Protein AF-E1LLF3-F1 (afdb_monomer)

Secondary structure (DSSP, 8-state):
---PPPPP--EEETTEEE--HHHHHHHHHHHHT--GGGTTT-HHHHHHHHHHHHHTTTT--HHHHHHTTSTGGGTEEEEE---S---HHHHHHHHHHHHHHHH-TT--EEEEEETT--SHHHHHHHHHHHHHHSSEEEEEEEE-SSSEEEEEEEEESSSSS-EEEPEEEBS-TTS-GGGB-SSEEEEEE-S---TTTS-TT-S-SSSEETTSSSGGGS-HHHHHHHHHHHHHHHHHHHSS---TTTSTT--EEEEHHHHHHHH--

Organism: NCBI:txid585203

Radius of gyration: 17.94 Å; Cα contacts (8 Å, |Δi|>4): 475; chains: 1; bounding box: 43×48×44 Å

Nearest PDB structures (foldseek):
  6cwx-assembly1_B  TM=4.250E-01  e=1.751E+00  Homo sapiens
  6ahu-assembly1_F  TM=4.363E-01  e=2.460E+00  Homo sapiens
  1xt9-assembly1_A  TM=4.008E-01  e=3.265E+00  Homo sapiens

pLDDT: mean 87.67, std 12.07, range [39.12, 98.06]

Foldseek 3Di:
DDDQDPQDFPDDFQHDGHHALVSLLVSLCVVVVHDSVCCLVDPVSLLVSQLVCQLVCQLLQLVSNVCSVPVQLLQEEEAEDADPDLDLVSLVVVVVVVVVLLPDPRHFKYKYWHQPDADLLSVVNNLLSCCVNHQKHFPDWDDPDPWKIFTQIWHDSPVPPQTWRKAWAECDPLAQSSRHDSTTIIMTGSDQDPPVQFQPPPPDRRYRYPSRRVCSSPDNVVNVVSVVSSQVRNCRSRVHHDDPSNDSSGHDMHTPVSCCVRVVD

Sequence (265 aa):
MEKFKKLKRSNYISGKFYSDRDDYIEYISKKYNIPKNEVLENDELVIELTQNWFKQGQVGCGFAQYMAGDADKFGWRFIVEKESEYTKSSISKLYGRINEHLQASGDEVLSILFPNIDSDVRFAELIQSLVEYTPFFIENTQEYSEELILLSLRLDISGNKNNSWIMALGPFSNFPATRQCPITQIVIRLKVKDTGRMYHKAKNVSDAHNADMPVDMIEPRKQDALWELSFKNTERVLGHKPDNLSAAKYTCPIPKKIYKNLFKG

Structure (mmCIF, N/CA/C/O backbone):
data_AF-E1LLF3-F1
#
_entry.id   AF-E1LLF3-F1
#
loop_
_atom_site.group_PDB
_atom_site.id
_atom_site.type_symbol
_atom_site.label_atom_id
_atom_site.label_alt_id
_atom_site.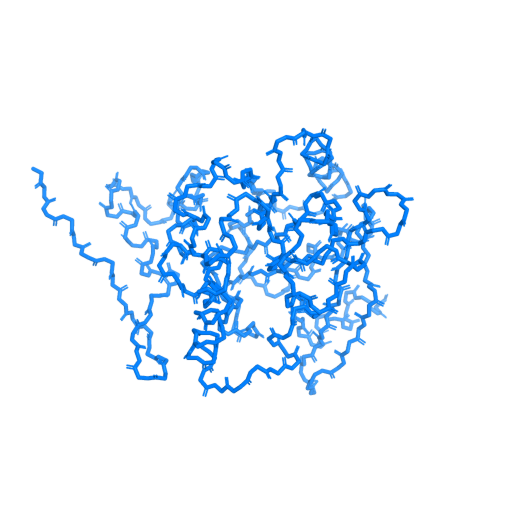label_comp_id
_atom_site.label_asym_id
_atom_site.label_entity_id
_atom_site.label_seq_id
_atom_site.pdbx_PDB_ins_code
_atom_site.Cartn_x
_atom_site.Cartn_y
_atom_site.Cartn_z
_atom_site.occupancy
_atom_site.B_iso_or_equiv
_atom_site.auth_seq_id
_atom_site.auth_comp_id
_atom_site.auth_asym_id
_atom_site.auth_atom_id
_atom_site.pdbx_PDB_model_num
ATOM 1 N N . MET A 1 1 ? -10.684 -28.426 -20.256 1.00 39.84 1 MET A N 1
ATOM 2 C CA . MET A 1 1 ? -10.123 -27.173 -19.706 1.00 39.84 1 MET A CA 1
ATOM 3 C C . MET A 1 1 ? -10.947 -26.021 -20.253 1.00 39.84 1 MET A C 1
ATOM 5 O O . MET A 1 1 ? -10.814 -25.693 -21.427 1.00 39.84 1 MET A O 1
ATOM 9 N N . GLU A 1 2 ? -11.883 -25.501 -19.461 1.00 39.12 2 GLU A N 1
ATOM 10 C CA . GLU A 1 2 ? -12.700 -24.350 -19.856 1.00 39.12 2 GLU A CA 1
ATOM 11 C C . GLU A 1 2 ? -11.804 -23.163 -20.228 1.00 39.12 2 GLU A C 1
ATOM 13 O O . GLU A 1 2 ? -10.834 -22.853 -19.533 1.00 39.12 2 GLU A O 1
ATOM 18 N N . LYS A 1 3 ? -12.117 -22.505 -21.349 1.00 43.75 3 LYS A N 1
ATOM 19 C CA . LYS A 1 3 ? -11.492 -21.237 -21.730 1.00 43.75 3 LYS A CA 1
ATOM 20 C C . LYS A 1 3 ? -11.816 -20.219 -20.642 1.00 43.75 3 LYS A C 1
ATOM 22 O O . LYS A 1 3 ? -12.936 -19.717 -20.581 1.00 43.75 3 LYS A O 1
ATOM 27 N N . PHE A 1 4 ? -10.836 -19.929 -19.797 1.00 52.12 4 PHE A N 1
ATOM 28 C CA . PHE A 1 4 ? -10.930 -18.907 -18.767 1.00 52.12 4 PHE A CA 1
ATOM 29 C C . PHE A 1 4 ? -11.521 -17.608 -19.323 1.00 52.12 4 PHE A C 1
ATOM 31 O O . PHE A 1 4 ? -10.964 -17.010 -20.249 1.00 52.12 4 PHE A O 1
ATOM 38 N N . LYS A 1 5 ? -12.665 -17.174 -18.776 1.00 60.88 5 LYS A N 1
ATOM 39 C CA . LYS A 1 5 ? -13.252 -15.873 -19.116 1.00 60.88 5 LYS A CA 1
ATOM 40 C C . LYS A 1 5 ? -12.250 -14.781 -18.738 1.00 60.88 5 LYS A C 1
ATOM 42 O O . LYS A 1 5 ? -11.734 -14.754 -17.624 1.00 60.88 5 LYS A O 1
ATOM 47 N N . LYS A 1 6 ? -11.970 -13.892 -19.693 1.00 80.06 6 LYS A N 1
ATOM 48 C CA . LYS A 1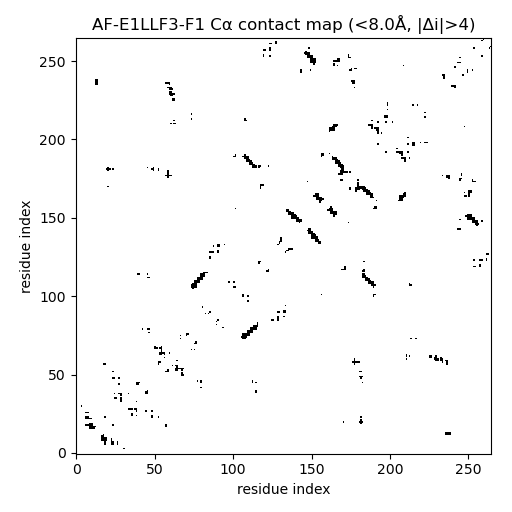 6 ? -11.100 -12.725 -19.512 1.00 80.06 6 LYS A CA 1
ATOM 49 C C . LYS A 1 6 ? -11.596 -11.894 -18.321 1.00 80.06 6 LYS A C 1
ATOM 51 O O . LYS A 1 6 ? -12.801 -11.681 -18.208 1.00 80.06 6 LYS A O 1
ATOM 56 N N . LEU A 1 7 ? -10.673 -11.422 -17.478 1.00 86.94 7 LEU A N 1
ATOM 57 C CA . LEU A 1 7 ? -10.954 -10.486 -16.384 1.00 86.94 7 LEU A CA 1
ATOM 58 C C . LEU A 1 7 ? -11.841 -9.334 -16.890 1.00 86.94 7 LEU A C 1
ATOM 60 O O . LEU A 1 7 ? -11.500 -8.673 -17.882 1.00 86.94 7 LEU A O 1
ATOM 64 N N . LYS A 1 8 ? -12.989 -9.137 -16.231 1.00 88.81 8 LYS A N 1
ATOM 65 C CA . LYS A 1 8 ? -13.948 -8.071 -16.544 1.00 88.81 8 LYS A CA 1
ATOM 66 C C . LYS A 1 8 ? -13.337 -6.708 -16.209 1.00 88.81 8 LYS A C 1
ATOM 68 O O . LYS A 1 8 ? -12.390 -6.628 -15.435 1.00 88.81 8 LYS A O 1
ATOM 73 N N . ARG A 1 9 ? -13.813 -5.657 -16.877 1.00 87.62 9 ARG A N 1
ATOM 74 C CA . ARG A 1 9 ? -13.374 -4.274 -16.666 1.00 87.62 9 ARG A CA 1
ATOM 75 C C . ARG A 1 9 ? -14.601 -3.373 -16.544 1.00 87.62 9 ARG A C 1
ATOM 77 O O . ARG A 1 9 ? -15.107 -2.896 -17.559 1.00 87.62 9 ARG A O 1
ATOM 84 N N . SER A 1 10 ? -15.130 -3.253 -15.333 1.00 86.81 10 SER A N 1
ATOM 85 C CA . SER A 1 10 ? -16.371 -2.545 -15.004 1.00 86.81 10 SER A CA 1
ATOM 86 C C . SER A 1 10 ? -16.231 -1.020 -14.943 1.00 86.81 10 SER A C 1
ATOM 88 O O . SER A 1 10 ? -17.219 -0.320 -15.151 1.00 86.81 10 SER A O 1
ATOM 90 N N . ASN A 1 11 ? -15.031 -0.498 -14.685 1.00 84.31 11 ASN A N 1
ATOM 91 C CA . ASN A 1 11 ? -14.816 0.908 -14.353 1.00 84.31 11 ASN A CA 1
ATOM 92 C C . ASN A 1 11 ? -14.246 1.689 -15.546 1.00 84.31 11 ASN A C 1
ATOM 94 O O . ASN A 1 11 ? -13.240 1.279 -16.118 1.00 84.31 11 ASN A O 1
ATOM 98 N N . TYR A 1 12 ? -14.846 2.817 -15.933 1.00 84.75 12 TYR A N 1
ATOM 99 C CA . TYR A 1 12 ? -14.393 3.620 -17.074 1.00 84.75 12 TYR A CA 1
ATOM 100 C C . TYR A 1 12 ? -13.704 4.904 -16.612 1.00 84.75 12 TYR A C 1
ATOM 102 O O . TYR A 1 12 ? -14.341 5.802 -16.071 1.00 84.75 12 TYR A O 1
ATOM 110 N N . ILE A 1 13 ? -12.403 5.008 -16.884 1.00 81.75 13 ILE A N 1
ATOM 111 C CA . ILE A 1 13 ? -11.583 6.165 -16.527 1.00 81.75 13 ILE A CA 1
ATOM 112 C C . ILE A 1 13 ? -10.847 6.650 -17.776 1.00 81.75 13 ILE A C 1
ATOM 114 O O . ILE A 1 13 ? -10.119 5.888 -18.421 1.00 81.75 13 ILE A O 1
ATOM 118 N N . SER A 1 14 ? -11.030 7.926 -18.120 1.00 79.38 14 SER A N 1
ATOM 119 C CA . SER A 1 14 ? -10.224 8.633 -19.131 1.00 79.38 14 SER A CA 1
ATOM 120 C C . SER A 1 14 ? -10.091 7.895 -20.466 1.00 79.38 14 SER A C 1
ATOM 122 O O . SER A 1 14 ? -8.996 7.753 -21.015 1.00 79.38 14 SER A O 1
ATOM 124 N N . GLY A 1 15 ? -11.201 7.364 -20.984 1.00 76.94 15 GLY A N 1
ATOM 125 C CA . GLY A 1 15 ? -11.198 6.669 -22.272 1.00 76.94 15 GLY A CA 1
ATOM 126 C C . GLY A 1 15 ? -10.897 5.172 -22.210 1.00 76.94 15 GLY A C 1
ATOM 127 O O . GLY A 1 15 ? -10.804 4.536 -23.260 1.00 76.94 15 GLY A O 1
ATOM 128 N N . LYS A 1 16 ? -10.696 4.583 -21.022 1.00 81.75 16 LYS A N 1
ATOM 129 C CA . LYS A 1 16 ? -10.361 3.159 -20.883 1.00 81.75 16 LYS A CA 1
ATOM 130 C C . LYS A 1 16 ? -11.096 2.480 -19.741 1.00 81.75 16 LYS A C 1
ATOM 132 O O . LYS A 1 16 ? -11.336 3.065 -18.695 1.00 81.75 16 LYS A O 1
ATOM 137 N N . PHE A 1 17 ? -11.375 1.198 -19.953 1.00 85.50 17 PHE A N 1
ATOM 138 C CA . PHE A 1 17 ? -11.936 0.331 -18.930 1.00 85.50 17 PHE A CA 1
ATOM 139 C C . PHE A 1 17 ? -10.836 -0.288 -18.058 1.00 85.50 17 PHE A C 1
ATOM 141 O O . PHE A 1 17 ? -9.857 -0.842 -18.577 1.00 85.50 17 PHE A O 1
ATOM 148 N N . TYR A 1 18 ? -11.051 -0.224 -16.752 1.00 86.56 18 TYR A N 1
ATOM 149 C CA . TYR A 1 18 ? -10.286 -0.808 -15.659 1.00 86.56 18 TYR A CA 1
ATOM 150 C C . TYR A 1 18 ? -11.181 -1.773 -14.884 1.00 86.56 18 TYR A C 1
ATOM 152 O O . TYR A 1 18 ? -12.405 -1.748 -15.013 1.00 86.56 18 TYR A O 1
ATOM 160 N N . SER A 1 19 ? -10.557 -2.661 -14.128 1.00 89.12 19 SER A N 1
ATOM 161 C CA . SER A 1 19 ? -11.261 -3.618 -13.277 1.00 89.12 19 SER A CA 1
ATOM 162 C C . SER A 1 19 ? -11.361 -3.032 -11.875 1.00 89.12 19 SER A C 1
ATOM 164 O O . SER A 1 19 ? -10.439 -2.343 -11.448 1.00 89.12 19 SER A O 1
ATOM 166 N N . ASP A 1 20 ? -12.445 -3.302 -11.162 1.00 90.00 20 ASP A N 1
ATOM 167 C CA . ASP A 1 20 ? -12.583 -2.955 -9.744 1.00 90.00 20 ASP A CA 1
ATOM 168 C C . ASP A 1 20 ? -12.271 -4.158 -8.833 1.00 90.00 20 ASP A C 1
ATOM 170 O O . ASP A 1 20 ? -11.823 -5.215 -9.287 1.00 90.00 20 ASP A O 1
ATOM 174 N N . ARG A 1 21 ? -12.481 -3.990 -7.524 1.00 89.31 21 ARG A N 1
ATOM 175 C CA . ARG A 1 21 ? -12.286 -5.057 -6.535 1.00 89.31 21 ARG A CA 1
ATOM 176 C C . ARG A 1 21 ? -13.145 -6.288 -6.833 1.00 89.31 21 ARG A C 1
ATOM 178 O O . ARG A 1 21 ? -12.633 -7.407 -6.783 1.00 89.31 21 ARG A O 1
ATOM 185 N N . ASP A 1 22 ? -14.413 -6.087 -7.168 1.00 90.88 22 ASP A N 1
ATOM 186 C CA . ASP A 1 22 ? -15.376 -7.168 -7.376 1.00 90.88 22 ASP A CA 1
ATOM 187 C C . ASP A 1 22 ? -15.075 -7.966 -8.646 1.00 90.88 22 ASP A C 1
ATOM 189 O O . ASP A 1 22 ? -15.187 -9.194 -8.639 1.00 90.88 22 ASP A O 1
ATOM 193 N N . ASP A 1 23 ? -14.617 -7.300 -9.710 1.00 92.31 23 ASP A N 1
ATOM 194 C CA . ASP A 1 23 ? -14.144 -7.938 -10.939 1.00 92.31 23 ASP A CA 1
ATOM 195 C C . ASP A 1 23 ? -12.987 -8.911 -10.649 1.00 92.31 23 ASP A C 1
ATOM 197 O O . ASP A 1 23 ? -12.954 -10.019 -11.196 1.00 92.31 23 ASP A O 1
ATOM 201 N N . TYR A 1 24 ? -12.047 -8.525 -9.776 1.00 92.38 24 TYR A N 1
ATOM 202 C CA . TYR A 1 24 ? -10.916 -9.374 -9.383 1.00 92.38 24 TYR A CA 1
ATOM 203 C C . TYR A 1 24 ? -11.325 -10.523 -8.465 1.00 92.38 24 TYR A C 1
ATOM 205 O O . TYR A 1 24 ? -10.916 -11.660 -8.709 1.00 92.38 24 TYR A O 1
ATOM 213 N N . ILE A 1 25 ? -12.144 -10.256 -7.445 1.00 92.81 25 ILE A N 1
ATOM 214 C CA . ILE A 1 25 ? -12.660 -11.303 -6.552 1.00 92.81 25 ILE A CA 1
ATOM 215 C C . ILE A 1 25 ? -13.452 -12.331 -7.362 1.00 92.81 25 ILE A C 1
ATOM 217 O O . ILE A 1 25 ? -13.255 -13.533 -7.203 1.00 92.81 25 ILE A O 1
ATOM 221 N N . GLU A 1 26 ? -14.305 -11.883 -8.285 1.00 93.94 26 GLU A N 1
ATOM 222 C CA . GLU A 1 26 ? -15.067 -12.771 -9.159 1.00 93.94 26 GLU A CA 1
ATOM 223 C C . GLU A 1 26 ? -14.172 -13.583 -10.094 1.00 93.94 26 GLU A C 1
ATOM 225 O O . GLU A 1 26 ? -14.426 -14.771 -10.307 1.00 93.94 26 GLU A O 1
ATOM 230 N N . TYR A 1 27 ? -13.127 -12.965 -10.644 1.00 92.94 27 TYR A N 1
ATOM 231 C CA . TYR A 1 27 ? -12.159 -13.659 -11.483 1.00 92.94 27 TYR A CA 1
ATOM 232 C C . TYR A 1 27 ? -11.436 -14.774 -10.716 1.00 92.94 27 TYR A C 1
ATOM 234 O O . TYR A 1 27 ? -11.391 -15.900 -11.209 1.00 92.94 27 TYR A O 1
ATOM 242 N N . ILE A 1 28 ? -10.928 -14.499 -9.510 1.00 94.00 28 ILE A N 1
ATOM 243 C CA . ILE A 1 28 ? -10.226 -15.489 -8.675 1.00 94.00 28 ILE A CA 1
ATOM 244 C C . ILE A 1 28 ? -11.186 -16.577 -8.171 1.00 94.00 28 ILE A C 1
ATOM 246 O O . ILE A 1 28 ? -10.874 -17.761 -8.277 1.00 94.00 28 ILE A O 1
ATOM 250 N N . SER A 1 29 ? -12.384 -16.197 -7.721 1.00 94.19 29 SER A N 1
ATOM 251 C CA . SER A 1 29 ? -13.443 -17.127 -7.300 1.00 94.19 29 SER A CA 1
ATOM 252 C C . SER A 1 29 ? -13.785 -18.131 -8.403 1.00 94.19 29 SER A C 1
ATOM 254 O O . SER A 1 29 ? -13.745 -19.341 -8.183 1.00 94.19 29 SER A O 1
ATOM 256 N N . LYS A 1 30 ? -14.025 -17.648 -9.630 1.00 93.62 30 LYS A N 1
ATOM 257 C CA . LYS A 1 30 ? -14.251 -18.514 -10.796 1.00 93.62 30 LYS A CA 1
ATOM 258 C C . LYS A 1 30 ? -13.012 -19.317 -11.165 1.00 93.62 30 LYS A C 1
ATOM 260 O O . LYS A 1 30 ? -13.152 -20.437 -11.643 1.00 93.62 30 LYS A O 1
ATOM 265 N N . LYS A 1 31 ? -11.815 -18.755 -10.961 1.00 93.31 31 LYS A N 1
ATOM 266 C CA . LYS A 1 31 ? -10.560 -19.419 -11.311 1.00 93.31 31 LYS A CA 1
ATOM 267 C C . LYS A 1 31 ? -10.312 -20.687 -10.527 1.00 93.31 31 LYS A C 1
ATOM 269 O O . LYS A 1 31 ? -9.915 -21.695 -11.104 1.00 93.31 31 LYS A O 1
ATOM 274 N N . TYR A 1 32 ? -10.566 -20.620 -9.234 1.00 94.56 32 TYR A N 1
ATOM 275 C CA . TYR A 1 32 ? -10.298 -21.721 -8.324 1.00 94.56 32 TYR A CA 1
ATOM 276 C C . TYR A 1 32 ? -11.560 -22.487 -7.927 1.00 94.56 32 TYR A C 1
ATOM 278 O O . TYR A 1 32 ? -11.471 -23.430 -7.152 1.00 94.56 32 TYR A O 1
ATOM 286 N N . ASN A 1 33 ? -12.716 -22.126 -8.498 1.00 94.88 33 ASN A N 1
ATOM 287 C CA . ASN A 1 33 ? -14.019 -22.699 -8.164 1.00 94.88 33 ASN A CA 1
ATOM 288 C C . ASN A 1 33 ? -14.312 -22.638 -6.653 1.00 94.88 33 ASN A C 1
ATOM 290 O O . ASN A 1 33 ? -14.724 -23.626 -6.048 1.00 94.88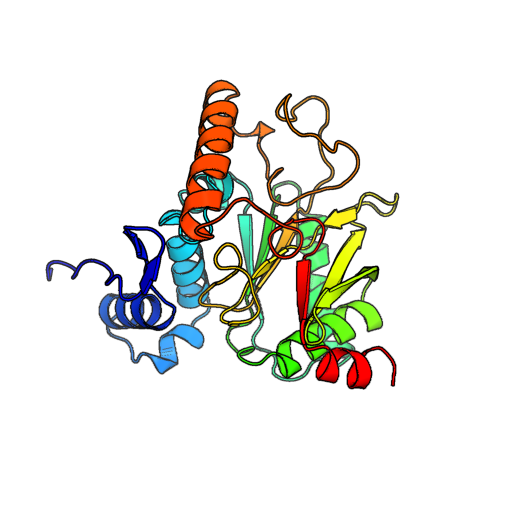 33 ASN A O 1
ATOM 294 N N . ILE A 1 34 ? -14.083 -21.466 -6.056 1.00 95.44 34 ILE A N 1
ATOM 295 C CA . ILE A 1 34 ? -14.340 -21.196 -4.637 1.00 95.44 34 ILE A CA 1
ATOM 296 C C . ILE A 1 34 ? -15.366 -20.068 -4.469 1.00 95.44 34 ILE A C 1
ATOM 298 O O . ILE A 1 34 ? -15.464 -19.196 -5.343 1.00 95.44 34 ILE A O 1
ATOM 302 N N . PRO A 1 35 ? -16.121 -20.023 -3.360 1.00 95.31 35 PRO A N 1
ATOM 303 C CA . PRO A 1 35 ? -16.992 -18.897 -3.035 1.00 95.31 35 PRO A CA 1
ATOM 304 C C . PRO A 1 35 ? -16.240 -17.558 -2.961 1.00 95.31 35 PRO A C 1
ATOM 306 O O . PRO A 1 35 ? -15.099 -17.486 -2.512 1.00 95.31 35 PRO A O 1
ATOM 309 N N . LYS A 1 36 ? -16.887 -16.461 -3.386 1.00 92.12 36 LYS A N 1
ATOM 310 C CA . LYS A 1 36 ? -16.273 -15.115 -3.400 1.00 92.12 36 LYS A CA 1
ATOM 311 C C . LYS A 1 36 ? -15.780 -14.669 -2.019 1.00 92.12 36 LYS A C 1
ATOM 313 O O . LYS A 1 36 ? -14.737 -14.032 -1.930 1.00 92.12 36 LYS A O 1
ATOM 318 N N . ASN A 1 37 ? -16.520 -15.004 -0.964 1.00 88.38 37 ASN A N 1
ATOM 319 C CA . ASN A 1 37 ? -16.162 -14.687 0.418 1.00 88.38 37 ASN A CA 1
ATOM 320 C C . ASN A 1 37 ? -14.901 -15.431 0.884 1.00 88.38 37 ASN A C 1
ATOM 322 O O . ASN A 1 37 ? -14.171 -14.899 1.704 1.00 88.38 37 ASN A O 1
ATOM 326 N N . GLU A 1 38 ? -14.597 -16.604 0.326 1.00 93.25 38 GLU A N 1
ATOM 327 C CA . GLU A 1 38 ? -13.401 -17.377 0.691 1.00 93.25 38 GLU A CA 1
ATOM 328 C C . GLU A 1 38 ? -12.123 -16.869 0.007 1.00 93.25 38 GLU A C 1
ATOM 330 O O . GLU A 1 38 ? -11.021 -17.181 0.452 1.00 93.25 38 GLU A O 1
ATOM 335 N N . VAL A 1 39 ? -12.239 -16.042 -1.041 1.00 93.38 39 VAL A N 1
ATOM 336 C CA . VAL A 1 39 ? -11.074 -15.462 -1.737 1.00 93.38 39 VAL A CA 1
ATOM 337 C C . VAL A 1 39 ? -10.210 -14.643 -0.777 1.00 93.38 39 VAL A C 1
ATOM 339 O O . VAL A 1 39 ? -8.988 -14.715 -0.845 1.00 93.38 39 VAL A O 1
ATOM 342 N N . LEU A 1 40 ? -10.840 -13.867 0.110 1.00 93.12 40 LEU A N 1
ATOM 343 C CA . LEU A 1 40 ? -10.142 -13.008 1.073 1.00 93.12 40 LEU A CA 1
ATOM 344 C C . LEU A 1 40 ? -9.660 -13.775 2.316 1.00 93.12 40 LEU A C 1
ATOM 346 O O . LEU A 1 40 ? -8.750 -13.321 3.009 1.00 93.12 40 LEU A O 1
ATOM 350 N N . GLU A 1 41 ? -10.214 -14.966 2.549 1.00 93.50 41 GLU A N 1
ATOM 351 C CA . GLU A 1 41 ? -9.833 -15.866 3.641 1.00 93.50 41 GLU A CA 1
ATOM 352 C C . GLU A 1 41 ? -8.624 -16.742 3.303 1.00 93.50 41 GLU A C 1
ATOM 354 O O . GLU A 1 41 ? -8.033 -17.347 4.197 1.00 93.50 41 GLU A O 1
ATOM 359 N N . ASN A 1 42 ? -8.179 -16.773 2.047 1.00 95.50 42 ASN A N 1
ATOM 360 C CA . ASN A 1 42 ? -7.000 -17.524 1.627 1.00 95.50 42 ASN A CA 1
ATOM 361 C C . ASN A 1 42 ? -5.820 -16.584 1.323 1.00 95.50 42 ASN A C 1
ATOM 363 O O . ASN A 1 42 ? -5.896 -15.749 0.423 1.00 95.50 42 ASN A O 1
ATOM 367 N N . ASP A 1 43 ? -4.717 -16.740 2.059 1.00 96.88 43 ASP A N 1
ATOM 368 C CA . ASP A 1 43 ? -3.541 -15.865 1.950 1.00 96.88 43 ASP A CA 1
ATOM 369 C C . ASP A 1 43 ? -2.918 -15.885 0.548 1.00 96.88 43 ASP A C 1
ATOM 371 O O . ASP A 1 43 ? -2.603 -14.831 -0.009 1.00 96.88 43 ASP A O 1
ATOM 375 N N . GLU A 1 44 ? -2.783 -17.067 -0.056 1.00 96.25 44 GLU A N 1
ATOM 376 C CA . GLU A 1 44 ? -2.196 -17.227 -1.391 1.00 96.25 44 GLU A CA 1
ATOM 377 C C . GLU A 1 44 ? -3.043 -16.519 -2.451 1.00 96.25 44 GLU A C 1
ATOM 379 O O . GLU A 1 44 ? -2.513 -15.854 -3.344 1.00 96.25 44 GLU A O 1
ATOM 384 N N . LEU A 1 45 ? -4.369 -16.594 -2.320 1.00 96.56 45 LEU A N 1
ATOM 385 C CA . LEU A 1 45 ? -5.290 -15.940 -3.244 1.00 96.56 45 LEU A CA 1
ATOM 386 C C . LEU A 1 45 ? -5.321 -14.424 -3.059 1.00 96.56 45 LEU A C 1
ATOM 388 O O . LEU A 1 45 ? -5.406 -13.701 -4.051 1.00 96.56 45 LEU A O 1
ATOM 392 N N . VAL A 1 46 ? -5.196 -13.926 -1.826 1.00 96.69 46 VAL A N 1
ATOM 393 C CA . VAL A 1 46 ? -5.043 -12.490 -1.536 1.00 96.69 46 VAL A CA 1
ATOM 394 C C . VAL A 1 46 ? -3.760 -11.938 -2.170 1.00 96.69 46 VAL A C 1
ATOM 396 O O . VAL A 1 46 ? -3.781 -10.864 -2.789 1.00 96.69 46 VAL A O 1
ATOM 399 N N . ILE A 1 47 ? -2.657 -12.687 -2.077 1.00 96.81 47 ILE A N 1
ATOM 400 C CA . ILE A 1 47 ? -1.379 -12.337 -2.709 1.00 96.81 47 ILE A CA 1
ATOM 401 C C . ILE A 1 47 ? -1.513 -12.361 -4.233 1.00 96.81 47 ILE A C 1
ATOM 403 O O . ILE A 1 47 ? -1.181 -11.370 -4.887 1.00 96.81 47 ILE A O 1
ATOM 407 N N . GLU A 1 48 ? -2.054 -13.437 -4.810 1.00 95.12 48 GLU A N 1
ATOM 408 C CA . GLU A 1 48 ? -2.231 -13.556 -6.260 1.00 95.12 48 GLU A CA 1
ATOM 409 C C . GLU A 1 48 ? -3.123 -12.438 -6.812 1.00 95.12 48 GLU A C 1
ATOM 411 O O . GLU A 1 48 ? -2.831 -11.849 -7.859 1.00 95.12 48 GLU A O 1
ATOM 416 N N . LEU A 1 49 ? -4.226 -12.141 -6.126 1.00 95.19 49 LEU A N 1
ATOM 417 C CA . LEU A 1 49 ? -5.143 -11.075 -6.500 1.00 95.19 49 LEU A CA 1
ATOM 418 C C . LEU A 1 49 ? -4.399 -9.735 -6.548 1.00 95.19 49 LEU A C 1
ATOM 420 O O . LEU A 1 49 ? -4.492 -9.007 -7.541 1.00 95.19 49 LEU A O 1
ATOM 424 N N . THR A 1 50 ? -3.603 -9.446 -5.517 1.00 95.00 50 THR A N 1
ATOM 425 C CA . THR A 1 50 ? -2.794 -8.226 -5.422 1.00 95.00 50 THR A CA 1
ATOM 426 C C . THR A 1 50 ? -1.728 -8.153 -6.517 1.00 95.00 50 THR A C 1
ATOM 428 O O . THR A 1 50 ? -1.596 -7.133 -7.195 1.00 95.00 50 THR A O 1
ATOM 431 N N . GLN A 1 51 ? -0.990 -9.235 -6.759 1.00 94.44 51 GLN A N 1
ATOM 432 C CA . GLN A 1 51 ? 0.018 -9.287 -7.820 1.00 94.44 51 GLN A CA 1
ATOM 433 C C . GLN A 1 51 ? -0.612 -9.097 -9.203 1.00 94.44 51 GLN A C 1
ATOM 435 O O . GLN A 1 51 ? -0.103 -8.322 -10.017 1.00 94.44 51 GLN A O 1
ATOM 440 N N . ASN A 1 52 ? -1.754 -9.739 -9.468 1.00 93.56 52 ASN A N 1
ATOM 441 C CA . ASN A 1 52 ? -2.477 -9.549 -10.721 1.00 93.56 52 ASN A CA 1
ATOM 442 C C . ASN A 1 52 ? -2.950 -8.095 -10.883 1.00 93.56 52 ASN A C 1
ATOM 444 O O . ASN A 1 52 ? -2.814 -7.553 -11.981 1.00 93.56 52 ASN A O 1
ATOM 448 N N . TRP A 1 53 ? -3.419 -7.436 -9.815 1.00 94.06 53 TRP A N 1
ATOM 449 C CA . TRP A 1 53 ? -3.777 -6.010 -9.834 1.00 94.06 53 TRP A CA 1
ATOM 450 C C . TRP A 1 53 ? -2.629 -5.135 -10.351 1.00 94.06 53 TRP A C 1
ATOM 452 O O . TRP A 1 53 ? -2.790 -4.375 -11.313 1.00 94.06 53 TRP A O 1
ATOM 462 N N . PHE A 1 54 ? -1.435 -5.295 -9.774 1.00 93.38 54 PHE A N 1
ATOM 463 C CA . PHE A 1 54 ? -0.246 -4.565 -10.213 1.00 93.38 54 PHE A CA 1
ATOM 464 C C . PHE A 1 54 ? 0.175 -4.944 -11.636 1.00 93.38 54 PHE A C 1
ATOM 466 O O . PHE A 1 54 ? 0.387 -4.057 -12.465 1.00 93.38 54 PHE A O 1
ATOM 473 N N . LYS A 1 55 ? 0.215 -6.240 -11.968 1.00 91.94 55 LYS A N 1
ATOM 474 C CA . LYS A 1 55 ? 0.613 -6.762 -13.289 1.00 91.94 55 LYS A CA 1
ATOM 475 C C . LYS A 1 55 ? -0.270 -6.255 -14.434 1.00 91.94 55 LYS A C 1
ATOM 477 O O . LYS A 1 55 ? 0.207 -6.067 -15.556 1.00 91.94 55 LYS A O 1
ATOM 482 N N . GLN A 1 56 ? -1.549 -5.988 -14.167 1.00 90.50 56 GLN A N 1
ATOM 483 C CA . GLN A 1 56 ? -2.468 -5.387 -15.141 1.00 90.50 56 GLN A CA 1
ATOM 484 C C . GLN A 1 56 ? -2.330 -3.856 -15.255 1.00 90.50 56 GLN A C 1
ATOM 486 O O . GLN A 1 56 ? -3.033 -3.243 -16.060 1.00 90.50 56 GLN A O 1
ATOM 491 N N . GLY A 1 57 ? -1.433 -3.230 -14.485 1.00 89.56 57 GLY A N 1
ATOM 492 C CA . GLY A 1 57 ? -1.144 -1.797 -14.545 1.00 89.56 57 GLY A CA 1
ATOM 493 C C . GLY A 1 57 ? -2.235 -0.914 -13.938 1.00 89.56 57 GLY A C 1
ATOM 494 O O . GLY A 1 57 ? -2.362 0.242 -14.342 1.00 89.56 57 GLY A O 1
ATOM 495 N N . GLN A 1 58 ? -3.027 -1.440 -12.995 1.00 91.19 58 GLN A N 1
ATOM 496 C CA . GLN A 1 58 ? -4.176 -0.727 -12.415 1.00 91.19 58 GLN A CA 1
ATOM 497 C C . GLN A 1 58 ? -3.765 0.532 -11.632 1.00 91.19 58 GLN A C 1
ATOM 499 O O . GLN A 1 58 ? -4.478 1.524 -11.645 1.00 91.19 58 GLN A O 1
ATOM 504 N N . VAL A 1 59 ? -2.573 0.532 -11.028 1.00 89.50 59 VAL A N 1
ATOM 505 C CA . VAL A 1 59 ? -2.034 1.668 -10.248 1.00 89.50 59 VAL A CA 1
ATOM 506 C C . VAL A 1 59 ? -1.239 2.678 -11.088 1.00 89.50 59 VAL A C 1
ATOM 508 O O . VAL A 1 59 ? -0.685 3.640 -10.567 1.00 89.50 59 VAL A O 1
ATOM 511 N N . GLY A 1 60 ? -1.096 2.432 -12.392 1.00 88.44 60 GLY A N 1
ATOM 512 C CA . GLY A 1 60 ? -0.349 3.286 -13.317 1.00 88.44 60 GLY A CA 1
ATOM 513 C C . GLY A 1 60 ? 1.186 3.226 -13.219 1.00 88.44 60 GLY A C 1
ATOM 514 O O . GLY A 1 60 ? 1.862 3.611 -14.168 1.00 88.44 60 GLY A O 1
ATOM 515 N N . CYS A 1 61 ? 1.766 2.691 -12.144 1.00 89.19 61 CYS A N 1
ATOM 516 C CA . CYS A 1 61 ? 3.219 2.546 -12.007 1.00 89.19 61 CYS A CA 1
ATOM 517 C C . CYS A 1 61 ? 3.776 1.415 -12.894 1.00 89.19 61 CYS A C 1
ATOM 519 O O . CYS A 1 61 ? 3.484 0.237 -12.678 1.00 89.19 61 CYS A O 1
ATOM 521 N N . GLY A 1 62 ? 4.622 1.765 -13.868 1.00 88.19 62 GLY A N 1
ATOM 522 C CA . GLY A 1 62 ? 5.279 0.812 -14.764 1.00 88.19 62 GLY A CA 1
ATOM 523 C C . GLY A 1 62 ? 6.258 -0.116 -14.041 1.00 88.19 62 GLY A C 1
ATOM 524 O O . GLY A 1 62 ? 6.327 -1.296 -14.373 1.00 88.19 62 GLY A O 1
ATOM 525 N N . PHE A 1 63 ? 6.967 0.377 -13.018 1.00 88.00 63 PHE A N 1
ATOM 526 C CA . PHE A 1 63 ? 7.878 -0.446 -12.209 1.00 88.00 63 PHE A CA 1
ATOM 527 C C . PHE A 1 63 ? 7.124 -1.518 -11.428 1.00 88.00 63 PHE A C 1
ATOM 529 O O . PHE A 1 63 ? 7.447 -2.695 -11.558 1.00 88.00 63 PHE A O 1
ATOM 536 N N . ALA A 1 64 ? 6.065 -1.131 -10.710 1.00 90.00 64 ALA A N 1
ATOM 537 C CA . ALA A 1 64 ? 5.218 -2.080 -9.993 1.00 90.00 64 ALA A CA 1
ATOM 538 C C . ALA A 1 64 ? 4.589 -3.098 -10.956 1.00 90.00 64 ALA A C 1
ATOM 540 O O . ALA A 1 64 ? 4.587 -4.293 -10.677 1.00 90.00 64 ALA A O 1
ATOM 541 N N . GLN A 1 65 ? 4.123 -2.644 -12.126 1.00 91.50 65 GLN A N 1
ATOM 542 C CA . GLN A 1 65 ? 3.593 -3.532 -13.159 1.00 91.50 65 GLN A CA 1
ATOM 543 C C . GLN A 1 65 ? 4.625 -4.564 -13.626 1.00 91.50 65 GLN A C 1
ATOM 545 O O . GLN A 1 65 ? 4.303 -5.741 -13.782 1.00 91.50 65 GLN A O 1
ATOM 550 N N . TYR A 1 66 ? 5.856 -4.119 -13.871 1.00 90.19 66 TYR A N 1
ATOM 551 C CA . TYR A 1 66 ? 6.933 -4.975 -14.341 1.00 90.19 66 TYR A CA 1
ATOM 552 C C . TYR A 1 66 ? 7.381 -5.977 -13.271 1.00 90.19 66 TYR A C 1
ATOM 554 O O . TYR A 1 66 ? 7.477 -7.169 -13.559 1.00 90.19 66 TYR A O 1
ATOM 562 N N . MET A 1 67 ? 7.599 -5.513 -12.039 1.00 90.25 67 MET A N 1
ATOM 563 C CA . MET A 1 67 ? 8.077 -6.351 -10.938 1.00 90.25 67 MET A CA 1
ATOM 564 C C . MET A 1 67 ? 7.020 -7.340 -10.450 1.00 90.25 67 MET A C 1
ATOM 566 O O . MET A 1 67 ? 7.361 -8.472 -10.136 1.00 90.25 67 MET A O 1
ATOM 570 N N . ALA A 1 68 ? 5.732 -6.988 -10.492 1.00 91.62 68 ALA A N 1
ATOM 571 C CA . ALA A 1 68 ? 4.650 -7.935 -10.210 1.00 91.62 68 ALA A CA 1
ATOM 572 C C . ALA A 1 68 ? 4.580 -9.097 -11.221 1.00 91.62 68 ALA A C 1
ATOM 574 O O . ALA A 1 68 ? 3.903 -10.094 -10.980 1.00 91.62 68 ALA A O 1
ATOM 575 N N . GLY A 1 69 ? 5.258 -8.984 -12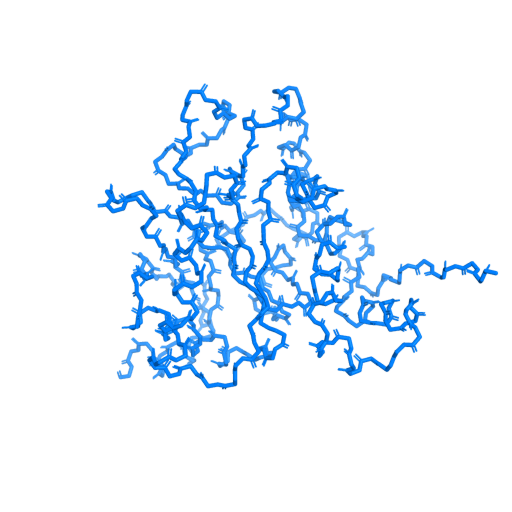.370 1.00 88.94 69 GLY A N 1
ATOM 576 C CA . GLY A 1 69 ? 5.411 -10.084 -13.318 1.00 88.94 69 GLY A CA 1
ATOM 577 C C . GLY A 1 69 ? 6.322 -11.211 -12.822 1.00 88.94 69 GLY A C 1
ATOM 578 O O . GLY A 1 69 ? 6.163 -12.330 -13.304 1.00 88.94 69 GLY A O 1
ATOM 579 N N . ASP A 1 70 ? 7.237 -10.913 -11.895 1.00 90.88 70 ASP A N 1
ATOM 580 C CA . ASP A 1 70 ? 8.229 -11.835 -11.328 1.00 90.88 70 ASP A CA 1
ATOM 581 C C . ASP A 1 70 ? 8.685 -11.314 -9.949 1.00 90.88 70 ASP A C 1
ATOM 583 O O . ASP A 1 70 ? 9.802 -10.827 -9.775 1.00 90.88 70 ASP A O 1
ATOM 587 N N . ALA A 1 71 ? 7.762 -11.312 -8.983 1.00 92.81 71 ALA A N 1
ATOM 588 C CA . ALA A 1 71 ? 7.957 -10.662 -7.685 1.00 92.81 71 ALA A CA 1
ATOM 589 C C . ALA A 1 71 ? 9.171 -11.218 -6.923 1.00 92.81 71 ALA A C 1
ATOM 591 O O . ALA A 1 71 ? 9.943 -10.450 -6.345 1.00 92.81 71 ALA A O 1
ATOM 592 N N . ASP A 1 72 ? 9.378 -12.536 -6.987 1.00 92.31 72 ASP A N 1
ATOM 593 C CA . ASP A 1 72 ? 10.472 -13.215 -6.296 1.00 92.31 72 ASP A CA 1
ATOM 594 C C . ASP A 1 72 ? 11.842 -12.773 -6.798 1.00 92.31 72 ASP A C 1
ATOM 596 O O . ASP A 1 72 ? 12.735 -12.513 -5.987 1.00 92.31 72 ASP A O 1
ATOM 600 N N . LYS A 1 73 ? 11.999 -12.629 -8.120 1.00 91.06 73 LYS A N 1
ATOM 601 C CA . LYS A 1 73 ? 13.237 -12.141 -8.730 1.00 91.06 73 LYS A CA 1
ATOM 602 C C . LYS A 1 73 ? 13.629 -10.757 -8.225 1.00 91.06 73 LYS A C 1
ATOM 604 O O . LYS A 1 73 ? 14.818 -10.477 -8.146 1.00 91.06 73 LYS A O 1
ATOM 609 N N . PHE A 1 74 ? 12.658 -9.898 -7.925 1.00 89.81 74 PHE A N 1
ATOM 610 C CA . PHE A 1 74 ? 12.895 -8.527 -7.464 1.00 89.81 74 PHE A CA 1
ATOM 611 C C . PHE A 1 74 ? 12.801 -8.379 -5.942 1.00 89.81 74 PHE A C 1
ATOM 613 O O . PHE A 1 74 ? 12.681 -7.257 -5.455 1.00 89.81 74 PHE A O 1
ATOM 620 N N . GLY A 1 75 ? 12.806 -9.484 -5.186 1.00 92.44 75 GLY A N 1
ATOM 621 C CA . GLY A 1 75 ? 12.752 -9.433 -3.725 1.00 92.44 75 GLY A CA 1
ATOM 622 C C . GLY A 1 75 ? 11.472 -8.790 -3.184 1.00 92.44 75 GLY A C 1
ATOM 623 O O . GLY A 1 75 ? 11.504 -8.163 -2.125 1.00 92.44 75 GLY A O 1
ATOM 624 N N . TRP A 1 76 ? 10.356 -8.879 -3.917 1.00 94.50 76 TRP A N 1
ATOM 625 C CA . TRP A 1 76 ? 9.068 -8.355 -3.470 1.00 94.50 76 TRP A CA 1
ATOM 626 C C . TRP A 1 76 ? 8.313 -9.430 -2.684 1.00 94.50 76 TRP A C 1
ATOM 628 O O . TRP A 1 76 ? 7.815 -10.407 -3.245 1.00 94.50 76 TRP A O 1
ATOM 638 N N . ARG A 1 77 ? 8.245 -9.243 -1.366 1.00 96.56 77 ARG A N 1
ATOM 639 C CA . ARG A 1 77 ? 7.602 -10.143 -0.406 1.00 96.56 77 ARG A CA 1
ATOM 640 C C . ARG A 1 77 ? 6.238 -9.637 0.028 1.00 96.56 77 ARG A C 1
ATOM 642 O O . ARG A 1 77 ? 5.939 -8.443 -0.050 1.00 96.56 77 ARG A O 1
ATOM 649 N N . PHE A 1 78 ? 5.425 -10.570 0.507 1.00 97.62 78 PHE A N 1
ATOM 650 C CA . PHE A 1 78 ? 4.061 -10.311 0.934 1.00 97.62 78 PHE A CA 1
ATOM 651 C C . PHE A 1 78 ? 3.817 -10.915 2.313 1.00 97.62 78 PHE A C 1
ATOM 653 O O . PHE A 1 78 ? 4.147 -12.072 2.561 1.00 97.62 78 PHE A O 1
ATOM 660 N N . ILE A 1 79 ? 3.200 -10.131 3.189 1.00 97.94 79 ILE A N 1
ATOM 661 C CA . ILE A 1 79 ? 2.605 -10.591 4.440 1.00 97.94 79 ILE A CA 1
ATOM 662 C C . ILE A 1 79 ? 1.100 -10.405 4.309 1.00 97.94 79 ILE A C 1
ATOM 664 O O . ILE A 1 79 ? 0.657 -9.318 3.956 1.00 97.94 79 ILE A O 1
ATOM 668 N N . VAL A 1 80 ? 0.318 -11.429 4.631 1.00 98.06 80 VAL A N 1
ATOM 669 C CA . VAL A 1 80 ? -1.119 -11.269 4.871 1.00 98.06 80 VAL A CA 1
ATOM 670 C C . VAL A 1 80 ? -1.332 -11.131 6.378 1.00 98.06 80 VAL A C 1
ATOM 672 O O . VAL A 1 80 ? -0.788 -11.910 7.166 1.00 98.06 80 VAL A O 1
ATOM 675 N N . GLU A 1 81 ? -2.055 -10.086 6.770 1.00 97.12 81 GLU A N 1
ATOM 676 C CA . GLU A 1 81 ? -2.359 -9.740 8.154 1.00 97.12 81 GLU A CA 1
ATOM 677 C C . GLU A 1 81 ? -3.875 -9.615 8.332 1.00 97.12 81 GLU A C 1
ATOM 679 O O . GLU A 1 81 ? -4.518 -8.722 7.777 1.00 97.12 81 GLU A O 1
ATOM 684 N N . LYS A 1 82 ? -4.449 -10.558 9.079 1.00 93.56 82 LYS A N 1
ATOM 685 C CA . LYS A 1 82 ? -5.898 -10.735 9.245 1.00 93.56 82 LYS A CA 1
ATOM 686 C C . LYS A 1 82 ? -6.396 -10.364 10.633 1.00 93.56 82 LYS A C 1
ATOM 688 O O . LYS A 1 82 ? -7.609 -10.396 10.843 1.00 93.56 82 LYS A O 1
ATOM 693 N N . GLU A 1 83 ? -5.496 -10.018 11.554 1.00 86.06 83 GLU A N 1
ATOM 694 C CA . GLU A 1 83 ? -5.862 -9.648 12.919 1.00 86.06 83 GLU A CA 1
ATOM 695 C C . GLU A 1 83 ? -6.908 -8.520 12.919 1.00 86.06 83 GLU A C 1
ATOM 697 O O . GLU A 1 83 ? -6.786 -7.501 12.227 1.00 86.06 83 GLU A O 1
ATOM 702 N N . SER A 1 84 ? -7.971 -8.726 13.695 1.00 76.75 84 SER A N 1
ATOM 703 C CA . SER A 1 84 ? -9.108 -7.809 13.794 1.00 76.75 84 SER A CA 1
ATOM 704 C C . SER A 1 84 ? -8.910 -6.723 14.849 1.00 76.75 84 SER A C 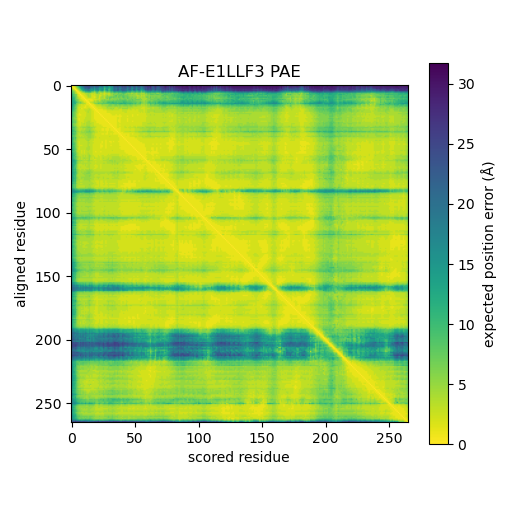1
ATOM 706 O O . SER A 1 84 ? -9.668 -5.759 14.881 1.00 76.75 84 SER A O 1
ATOM 708 N N . GLU A 1 85 ? -7.902 -6.827 15.707 1.00 87.69 85 GLU A N 1
ATOM 709 C CA . GLU A 1 85 ? -7.640 -5.850 16.764 1.00 87.69 85 GLU A CA 1
ATOM 710 C C . GLU A 1 85 ? -6.200 -5.352 16.689 1.00 87.69 85 GLU A C 1
ATOM 712 O O . GLU A 1 85 ? -5.270 -6.152 16.659 1.00 87.69 85 GLU A O 1
ATOM 717 N N . TYR A 1 86 ? -6.004 -4.031 16.713 1.00 92.38 86 TYR A N 1
ATOM 718 C CA . TYR A 1 86 ? -4.683 -3.394 16.641 1.00 92.38 86 TYR A CA 1
ATOM 719 C C . TYR A 1 86 ? -4.130 -3.072 18.032 1.00 92.38 86 TYR A C 1
ATOM 721 O O . TYR A 1 86 ? -3.751 -1.947 18.350 1.00 92.38 86 TYR A O 1
ATOM 729 N N . THR A 1 87 ? -4.092 -4.088 18.895 1.00 95.38 87 THR A N 1
ATOM 730 C CA . THR A 1 87 ? -3.484 -3.974 20.228 1.00 95.38 87 THR A CA 1
ATOM 731 C C . THR A 1 87 ? -1.965 -3.843 20.131 1.00 95.38 87 THR A C 1
ATOM 733 O O . THR A 1 87 ? -1.348 -4.334 19.181 1.00 95.38 87 THR A O 1
ATOM 736 N N . LYS A 1 88 ? -1.323 -3.303 21.175 1.00 96.44 88 LYS A N 1
ATOM 737 C CA . LYS A 1 88 ? 0.146 -3.255 21.272 1.00 96.44 88 LYS A CA 1
ATOM 738 C C . LYS A 1 88 ? 0.814 -4.601 20.974 1.00 96.44 88 LYS A C 1
ATOM 740 O O . LYS A 1 88 ? 1.817 -4.632 20.268 1.00 96.44 88 LYS A O 1
ATOM 745 N N . SER A 1 89 ? 0.264 -5.707 21.484 1.00 96.19 89 SER A N 1
ATOM 746 C CA . SER A 1 89 ? 0.819 -7.052 21.269 1.00 96.19 89 SER A CA 1
ATOM 747 C C . SER A 1 89 ? 0.756 -7.470 19.795 1.00 96.19 89 SER A C 1
ATOM 749 O O . SER A 1 89 ? 1.777 -7.842 19.215 1.00 96.19 89 SER A O 1
ATOM 751 N N . SER A 1 90 ? -0.417 -7.333 19.166 1.00 96.00 90 SER A N 1
ATOM 752 C CA . SER A 1 90 ? -0.625 -7.685 17.752 1.00 96.00 90 SER A CA 1
ATOM 753 C C . SER A 1 90 ? 0.270 -6.869 16.810 1.00 96.00 90 SER A C 1
ATOM 755 O O . SER A 1 90 ? 0.967 -7.429 15.965 1.00 96.00 90 SER A O 1
ATOM 757 N N . ILE A 1 91 ? 0.349 -5.554 17.025 1.00 97.50 91 ILE A N 1
ATOM 758 C CA . ILE A 1 91 ? 1.165 -4.648 16.217 1.00 97.50 91 ILE A CA 1
ATOM 759 C C . ILE A 1 91 ? 2.660 -4.893 16.447 1.00 97.50 91 ILE A C 1
ATOM 761 O O . ILE A 1 91 ? 3.432 -4.885 15.489 1.00 97.50 91 ILE A O 1
ATOM 765 N N . SER A 1 92 ? 3.079 -5.198 17.680 1.00 96.00 92 SER A N 1
ATOM 766 C CA . SER A 1 92 ? 4.471 -5.587 17.958 1.00 96.00 92 SER A CA 1
ATOM 767 C C . SER A 1 92 ? 4.850 -6.884 17.235 1.00 96.00 92 SER A C 1
ATOM 769 O O . SER A 1 92 ? 5.952 -6.988 16.698 1.00 96.00 92 SER A O 1
ATOM 771 N N . LYS A 1 93 ? 3.937 -7.864 17.173 1.00 96.75 93 LYS A N 1
ATOM 772 C CA . LYS A 1 93 ? 4.140 -9.121 16.436 1.00 96.75 93 LYS A CA 1
ATOM 773 C C . LYS A 1 93 ? 4.247 -8.877 14.928 1.00 96.75 93 LYS A C 1
ATOM 775 O O . LYS A 1 93 ? 5.159 -9.412 14.298 1.00 96.75 93 LYS A O 1
ATOM 780 N N . LEU A 1 94 ? 3.371 -8.042 14.362 1.00 97.44 94 LEU A N 1
ATOM 781 C CA . LEU A 1 94 ? 3.468 -7.620 12.962 1.00 97.44 94 LEU A CA 1
ATOM 782 C C . LEU A 1 94 ? 4.815 -6.941 12.690 1.00 97.44 94 LEU A C 1
ATOM 784 O O . LEU A 1 94 ? 5.507 -7.307 11.743 1.00 97.44 94 LEU A O 1
ATOM 788 N N . TYR A 1 95 ? 5.229 -6.008 13.549 1.00 96.94 95 TYR A N 1
ATOM 789 C CA . TYR A 1 95 ? 6.513 -5.329 13.405 1.00 96.94 95 TYR A CA 1
ATOM 790 C C . TYR A 1 95 ? 7.710 -6.281 13.518 1.00 96.94 95 TYR A C 1
ATOM 792 O O . TYR A 1 95 ? 8.680 -6.122 12.783 1.00 96.94 95 TYR A O 1
ATOM 800 N N . GLY A 1 96 ? 7.634 -7.314 14.364 1.00 97.00 96 GLY A N 1
ATOM 801 C CA . GLY A 1 96 ? 8.637 -8.383 14.414 1.00 97.00 96 GLY A CA 1
ATOM 802 C C . GLY A 1 96 ? 8.859 -9.039 13.047 1.00 97.00 96 GLY A C 1
ATOM 803 O O . GLY A 1 96 ? 9.998 -9.130 12.594 1.00 97.00 96 GLY A O 1
ATOM 804 N N . ARG A 1 97 ? 7.773 -9.373 12.336 1.00 97.56 97 ARG A N 1
ATOM 805 C CA . ARG A 1 97 ? 7.825 -9.920 10.965 1.00 97.56 97 ARG A CA 1
ATOM 806 C C . ARG A 1 97 ? 8.384 -8.909 9.958 1.00 97.56 97 ARG A C 1
ATOM 808 O O . ARG A 1 97 ? 9.151 -9.274 9.075 1.00 97.56 97 ARG A O 1
ATOM 815 N N . ILE A 1 98 ? 8.043 -7.623 10.092 1.00 96.81 98 ILE A N 1
ATOM 816 C CA . ILE A 1 98 ? 8.643 -6.553 9.269 1.00 96.81 98 ILE A CA 1
ATOM 817 C C . ILE A 1 98 ? 10.159 -6.504 9.491 1.00 96.81 98 ILE A C 1
ATOM 819 O O . ILE A 1 98 ? 10.923 -6.396 8.533 1.00 96.81 98 ILE A O 1
ATOM 823 N N . ASN A 1 99 ? 10.601 -6.614 10.744 1.00 95.50 99 ASN A N 1
ATOM 824 C CA . ASN A 1 99 ? 12.012 -6.566 11.096 1.00 95.50 99 ASN A CA 1
ATOM 825 C C . ASN A 1 99 ? 12.798 -7.759 10.534 1.00 95.50 99 ASN A C 1
ATOM 827 O O . ASN A 1 99 ? 13.922 -7.571 10.081 1.00 95.50 99 ASN A O 1
ATOM 831 N N . GLU A 1 100 ? 12.210 -8.957 10.482 1.00 96.25 100 GLU A N 1
ATOM 832 C CA . GLU A 1 100 ? 12.821 -10.117 9.811 1.00 96.25 100 GLU A CA 1
ATOM 833 C C . GLU A 1 100 ? 13.158 -9.803 8.341 1.00 96.25 100 GLU A C 1
ATOM 835 O O . GLU A 1 100 ? 14.288 -10.024 7.901 1.00 96.25 100 GLU A O 1
ATOM 840 N N . HIS A 1 101 ? 12.231 -9.179 7.608 1.00 95.94 101 HIS A N 1
ATOM 841 C CA . HIS A 1 101 ? 12.459 -8.751 6.223 1.00 95.94 101 HIS A CA 1
ATOM 842 C C . HIS A 1 101 ? 13.453 -7.584 6.100 1.00 95.94 101 HIS A C 1
ATOM 844 O O . HIS A 1 101 ? 14.254 -7.542 5.164 1.00 95.94 101 HIS A O 1
ATOM 850 N N . LEU A 1 102 ? 13.465 -6.646 7.055 1.00 92.50 102 LEU A N 1
ATOM 851 C CA . LEU A 1 102 ? 14.476 -5.581 7.093 1.00 92.50 102 LEU A CA 1
ATOM 852 C C . LEU A 1 102 ? 15.897 -6.148 7.207 1.00 92.50 102 LEU A C 1
ATOM 854 O O . LEU A 1 102 ? 16.815 -5.582 6.613 1.00 92.50 102 LEU A O 1
ATOM 858 N N . GLN A 1 103 ? 16.083 -7.278 7.896 1.00 92.38 103 GLN A N 1
ATOM 859 C CA . GLN A 1 103 ? 17.387 -7.937 8.037 1.00 92.38 103 GLN A CA 1
ATOM 860 C C . GLN A 1 103 ? 17.720 -8.906 6.888 1.00 92.38 103 GLN A C 1
ATOM 862 O O . GLN A 1 103 ? 18.895 -9.168 6.633 1.00 92.38 103 GLN A O 1
ATOM 867 N N . ALA A 1 104 ? 16.726 -9.413 6.154 1.00 92.38 104 ALA A N 1
ATOM 868 C CA . ALA A 1 104 ? 16.941 -10.336 5.039 1.00 92.38 104 ALA A CA 1
ATOM 869 C C . ALA A 1 104 ? 17.659 -9.654 3.859 1.00 92.38 104 ALA A C 1
ATOM 871 O O . ALA A 1 104 ? 17.231 -8.606 3.381 1.00 92.38 104 ALA A O 1
ATOM 872 N N . SER A 1 105 ? 18.753 -10.233 3.360 1.00 86.00 105 SER A N 1
ATOM 873 C CA . SER A 1 105 ? 19.599 -9.595 2.335 1.00 86.00 105 SER A CA 1
ATOM 874 C C . SER A 1 105 ? 18.954 -9.490 0.950 1.00 86.00 105 SER A C 1
ATOM 876 O O . SER A 1 105 ? 19.306 -8.587 0.201 1.00 86.00 105 SER A O 1
ATOM 878 N N . GLY A 1 106 ? 18.036 -10.398 0.611 1.00 88.44 106 GLY A N 1
ATOM 879 C CA . GLY A 1 106 ? 17.396 -10.468 -0.707 1.00 88.44 106 GLY A CA 1
ATOM 880 C C . GLY A 1 106 ? 16.004 -9.843 -0.785 1.00 88.44 106 GLY A C 1
ATOM 881 O O . GLY A 1 106 ? 15.379 -9.909 -1.841 1.00 88.44 106 GLY A O 1
ATOM 882 N N . ASP A 1 107 ? 15.501 -9.283 0.316 1.00 92.81 107 ASP A N 1
ATOM 883 C CA . ASP A 1 107 ? 14.173 -8.680 0.353 1.00 92.81 107 ASP A CA 1
ATOM 884 C C . ASP A 1 107 ? 14.280 -7.175 0.148 1.00 92.81 107 ASP A C 1
ATOM 886 O O . ASP A 1 107 ? 14.930 -6.455 0.905 1.00 92.81 107 ASP A O 1
ATOM 890 N N . GLU A 1 108 ? 13.622 -6.688 -0.894 1.00 90.00 108 GLU A N 1
ATOM 891 C CA . GLU A 1 108 ? 13.742 -5.308 -1.345 1.00 90.00 108 GLU A CA 1
ATOM 892 C C . GLU A 1 108 ? 12.455 -4.530 -1.059 1.00 90.00 108 GLU A C 1
ATOM 894 O O . GLU A 1 108 ? 12.487 -3.363 -0.649 1.00 90.00 108 GLU A O 1
ATOM 899 N N . VAL A 1 109 ? 11.303 -5.170 -1.243 1.00 92.31 109 VAL A N 1
ATOM 900 C CA . VAL A 1 109 ? 9.993 -4.547 -1.055 1.00 92.31 109 VAL A CA 1
ATOM 901 C C . VAL A 1 109 ? 9.099 -5.489 -0.266 1.00 92.31 109 VAL A C 1
ATOM 903 O O . VAL A 1 109 ? 9.023 -6.674 -0.572 1.00 92.31 109 VAL A O 1
ATOM 906 N N . LEU A 1 110 ? 8.388 -4.957 0.724 1.00 95.75 110 LEU A N 1
ATOM 907 C CA . LEU A 1 110 ? 7.401 -5.698 1.500 1.00 95.75 110 LEU A CA 1
ATOM 908 C C . LEU A 1 110 ? 6.025 -5.063 1.332 1.00 95.75 110 LEU A C 1
ATOM 910 O O . LEU A 1 110 ? 5.829 -3.906 1.699 1.00 95.75 110 LEU A O 1
ATOM 914 N N . SER A 1 111 ? 5.071 -5.829 0.813 1.00 97.12 111 SER A N 1
ATOM 915 C CA . SER A 1 111 ? 3.648 -5.496 0.860 1.00 97.12 111 SER A CA 1
ATOM 916 C C . SER A 1 111 ? 2.995 -6.218 2.034 1.00 97.12 111 SER A C 1
ATOM 918 O O . SER A 1 111 ? 3.019 -7.443 2.102 1.00 97.12 111 SER A O 1
ATOM 920 N N . ILE A 1 112 ? 2.371 -5.473 2.939 1.00 98.06 112 ILE A N 1
ATOM 921 C CA . ILE A 1 112 ? 1.565 -6.031 4.028 1.00 98.06 112 ILE A CA 1
ATOM 922 C C . ILE A 1 112 ? 0.104 -5.827 3.652 1.00 98.06 112 ILE A C 1
ATOM 924 O O . ILE A 1 112 ? -0.331 -4.690 3.481 1.00 98.06 112 ILE A O 1
ATOM 928 N N . LEU A 1 113 ? -0.619 -6.926 3.474 1.00 98.06 113 LEU A N 1
ATOM 929 C CA . LEU A 1 113 ? -1.975 -6.996 2.950 1.00 98.06 113 LEU A CA 1
ATOM 930 C C . LEU A 1 113 ? -2.957 -7.219 4.101 1.00 98.06 113 LEU A C 1
ATOM 932 O O . LEU A 1 113 ? -2.850 -8.208 4.820 1.00 98.06 113 LEU A O 1
ATOM 936 N N . PHE A 1 114 ? -3.938 -6.333 4.229 1.00 97.31 114 PHE A N 1
ATOM 937 C CA . PHE A 1 114 ? -4.964 -6.352 5.266 1.00 97.31 114 PHE A CA 1
ATOM 938 C C . PHE A 1 114 ? -6.346 -6.587 4.632 1.00 97.31 114 PHE A C 1
ATOM 940 O O . PHE A 1 114 ? -7.074 -5.626 4.361 1.00 97.31 114 PHE A O 1
ATOM 947 N N . PRO A 1 115 ? -6.735 -7.844 4.350 1.00 95.06 115 PRO A N 1
ATOM 948 C CA . PRO A 1 115 ? -8.002 -8.144 3.675 1.00 95.06 115 PRO A CA 1
ATOM 949 C C . PRO A 1 115 ? -9.243 -7.701 4.468 1.00 95.06 115 PRO A C 1
ATOM 951 O O . PRO A 1 115 ? -10.273 -7.415 3.857 1.00 95.06 115 PRO A O 1
ATOM 954 N N . ASN A 1 116 ? -9.118 -7.573 5.795 1.00 93.06 116 ASN A N 1
ATOM 955 C CA . ASN A 1 116 ? -10.206 -7.230 6.718 1.00 93.06 116 ASN A CA 1
ATOM 956 C C . ASN A 1 116 ? -10.347 -5.719 6.990 1.00 93.06 116 ASN A C 1
ATOM 958 O O . ASN A 1 116 ? -11.168 -5.319 7.812 1.00 93.06 116 ASN A O 1
ATOM 962 N N . ILE A 1 117 ? -9.547 -4.866 6.337 1.00 94.75 117 ILE A N 1
ATOM 963 C CA . ILE A 1 117 ? -9.690 -3.407 6.435 1.00 94.75 117 ILE A CA 1
ATOM 964 C C . ILE A 1 117 ? -10.413 -2.897 5.193 1.00 94.75 117 ILE A C 1
ATOM 966 O O . ILE A 1 117 ? -9.832 -2.836 4.109 1.00 94.75 117 ILE A O 1
ATOM 970 N N . ASP A 1 118 ? -11.663 -2.483 5.361 1.00 90.44 118 ASP A N 1
ATOM 971 C CA . ASP A 1 118 ? -12.539 -2.007 4.285 1.00 90.44 118 ASP A CA 1
ATOM 972 C C . ASP A 1 118 ? -13.205 -0.651 4.576 1.00 90.44 118 ASP A C 1
ATOM 974 O O . ASP A 1 118 ? -13.966 -0.151 3.750 1.00 90.44 118 ASP A O 1
ATOM 978 N N . SER A 1 119 ? -12.881 -0.018 5.707 1.00 95.25 119 SER A N 1
ATOM 979 C CA . SER A 1 119 ? -13.379 1.311 6.073 1.00 95.25 119 SER A CA 1
ATOM 980 C C . SER A 1 119 ? -12.264 2.279 6.469 1.00 95.25 119 SER A C 1
ATOM 982 O O . SER A 1 119 ? -11.223 1.880 6.998 1.00 95.25 119 SER A O 1
ATOM 984 N N . ASP A 1 120 ? -12.511 3.576 6.257 1.00 95.88 120 ASP A N 1
ATOM 985 C CA . ASP A 1 120 ? -11.573 4.651 6.604 1.00 95.88 120 ASP A CA 1
ATOM 986 C C . ASP A 1 120 ? -11.207 4.663 8.095 1.00 95.88 120 ASP A C 1
ATOM 988 O O . ASP A 1 120 ? -10.078 4.993 8.452 1.00 95.88 120 ASP A O 1
ATOM 992 N N . VAL A 1 121 ? -12.152 4.303 8.973 1.00 96.12 121 VAL A N 1
ATOM 993 C CA . VAL A 1 121 ? -11.928 4.250 10.428 1.00 96.12 121 VAL A CA 1
ATOM 994 C C . VAL A 1 121 ? -10.917 3.160 10.759 1.00 96.12 121 VAL A C 1
ATOM 996 O O . VAL A 1 121 ? -9.912 3.440 11.401 1.00 96.12 121 VAL A O 1
ATOM 999 N N . ARG A 1 122 ? -11.132 1.942 10.250 1.00 96.06 122 ARG A N 1
ATOM 1000 C CA . ARG A 1 122 ? -10.235 0.800 10.469 1.00 96.06 122 ARG A CA 1
ATOM 1001 C C . ARG A 1 122 ? -8.841 1.046 9.900 1.00 96.06 122 ARG A C 1
ATOM 1003 O O . ARG A 1 122 ? -7.846 0.680 10.519 1.00 96.06 122 ARG A O 1
ATOM 1010 N N . PHE A 1 123 ? -8.761 1.698 8.740 1.00 96.56 123 PHE A N 1
ATOM 1011 C CA . PHE A 1 123 ? -7.483 2.110 8.169 1.00 96.56 123 PHE A CA 1
ATOM 1012 C C . PHE A 1 123 ? -6.778 3.145 9.057 1.00 96.56 123 PHE A C 1
ATOM 1014 O O . PHE A 1 123 ? -5.593 2.999 9.343 1.00 96.56 123 PHE A O 1
ATOM 1021 N N . ALA A 1 124 ? -7.499 4.157 9.545 1.00 96.94 124 ALA A N 1
ATOM 1022 C CA . ALA A 1 124 ? -6.944 5.166 10.441 1.00 96.94 124 ALA A CA 1
ATOM 1023 C C . ALA A 1 124 ? -6.472 4.578 11.784 1.00 96.94 124 ALA A C 1
ATOM 1025 O O . ALA A 1 124 ? -5.395 4.952 12.245 1.00 96.94 124 ALA A O 1
ATOM 1026 N N . GLU A 1 125 ? -7.226 3.638 12.366 1.00 96.69 125 GLU A N 1
ATOM 1027 C CA . GLU A 1 125 ? -6.831 2.878 13.561 1.00 96.69 125 GLU A CA 1
ATOM 1028 C C . GLU A 1 125 ? -5.521 2.120 13.324 1.00 96.69 125 GLU A C 1
ATOM 1030 O O . GLU A 1 125 ? -4.595 2.252 14.119 1.00 96.69 125 GLU A O 1
ATOM 1035 N N . LEU A 1 126 ? -5.386 1.405 12.197 1.00 97.06 126 LEU A N 1
ATOM 1036 C CA . LEU A 1 126 ? -4.129 0.742 11.835 1.00 97.06 126 LEU A CA 1
ATOM 1037 C C . LEU A 1 126 ? -2.962 1.740 11.796 1.00 97.06 126 LEU A C 1
ATOM 1039 O O . LEU A 1 126 ? -1.911 1.477 12.381 1.00 97.06 126 LEU A O 1
ATOM 1043 N N . ILE A 1 127 ? -3.125 2.876 11.106 1.00 97.31 127 ILE A N 1
ATOM 1044 C CA . ILE A 1 127 ? -2.056 3.881 10.997 1.00 97.31 127 ILE A CA 1
ATOM 1045 C C . ILE A 1 127 ? -1.685 4.436 12.377 1.00 97.31 127 ILE A C 1
ATOM 1047 O O . ILE A 1 127 ? -0.498 4.567 12.676 1.00 97.31 127 ILE A O 1
ATOM 1051 N N . GLN A 1 128 ? -2.673 4.734 13.222 1.00 97.25 128 GLN A N 1
ATOM 1052 C CA . GLN A 1 128 ? -2.442 5.197 14.588 1.00 97.25 128 GLN A CA 1
ATOM 1053 C C . GLN A 1 128 ? -1.665 4.161 15.401 1.00 97.25 128 GLN A C 1
ATOM 1055 O O . GLN A 1 128 ? -0.632 4.493 15.978 1.00 97.25 128 GLN A O 1
ATOM 1060 N N . SER A 1 129 ? -2.113 2.905 15.409 1.00 97.25 129 SER A N 1
ATOM 1061 C CA . SER A 1 129 ? -1.480 1.851 16.200 1.00 97.25 129 SER A CA 1
ATOM 1062 C C . SER A 1 129 ? -0.068 1.521 15.711 1.00 97.25 129 SER A C 1
ATOM 1064 O O . SER A 1 129 ? 0.807 1.249 16.532 1.00 97.25 129 SER A O 1
ATOM 1066 N N . LEU A 1 130 ? 0.195 1.593 14.399 1.00 97.12 130 LEU A N 1
ATOM 1067 C CA . LEU A 1 130 ? 1.557 1.503 13.863 1.00 97.12 130 LEU A CA 1
ATOM 1068 C C . LEU A 1 130 ? 2.443 2.607 14.450 1.00 97.12 130 LEU A C 1
ATOM 1070 O O . LEU A 1 130 ? 3.524 2.307 14.946 1.00 97.12 130 LEU A O 1
ATOM 1074 N N . VAL A 1 131 ? 1.990 3.861 14.438 1.00 96.94 131 VAL A N 1
ATOM 1075 C CA . VAL A 1 131 ? 2.767 4.995 14.970 1.00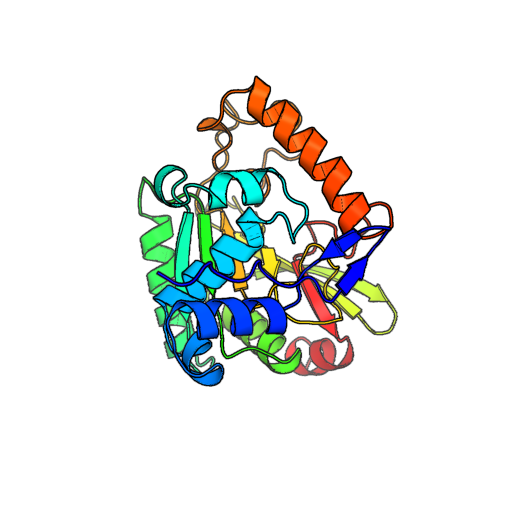 96.94 131 VAL A CA 1
ATOM 1076 C C . VAL A 1 131 ? 2.954 4.909 16.489 1.00 96.94 131 VAL A C 1
ATOM 1078 O O . VAL A 1 131 ? 4.007 5.272 17.001 1.00 96.94 131 VAL A O 1
ATOM 1081 N N . GLU A 1 132 ? 1.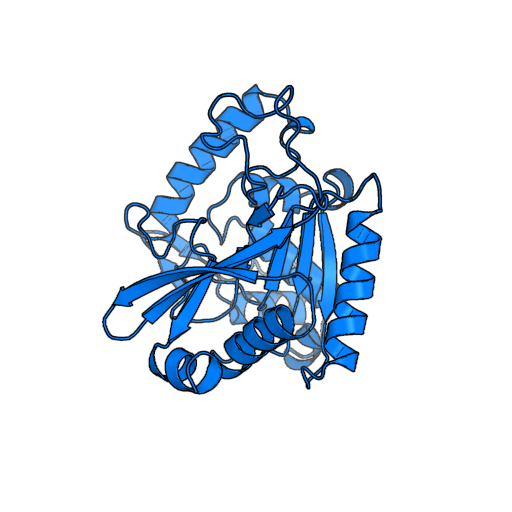953 4.429 17.225 1.00 96.56 132 GLU A N 1
ATOM 1082 C CA . GLU A 1 132 ? 1.996 4.357 18.690 1.00 96.56 132 GLU A CA 1
ATOM 1083 C C . GLU A 1 132 ? 2.886 3.218 19.208 1.00 96.56 132 GLU A C 1
ATOM 1085 O O . GLU A 1 132 ? 3.584 3.370 20.213 1.00 96.56 132 GLU A O 1
ATOM 1090 N N . TYR A 1 133 ? 2.862 2.061 18.541 1.00 96.88 133 TYR A N 1
ATOM 1091 C CA . TYR A 1 133 ? 3.470 0.832 19.059 1.00 96.88 133 TYR A CA 1
ATOM 1092 C C . TYR A 1 133 ? 4.729 0.385 18.318 1.00 96.88 133 TYR A C 1
ATOM 1094 O O . TYR A 1 133 ? 5.325 -0.625 18.696 1.00 96.88 133 TYR A O 1
ATOM 1102 N N . THR A 1 134 ? 5.154 1.109 17.282 1.00 95.88 134 THR A N 1
ATOM 1103 C CA . THR A 1 134 ? 6.327 0.755 16.473 1.00 95.88 134 THR A CA 1
ATOM 1104 C C . THR A 1 134 ? 7.142 1.999 16.093 1.00 95.88 134 THR A C 1
ATOM 1106 O O . THR A 1 134 ? 6.706 3.118 16.338 1.00 95.88 134 THR A O 1
ATOM 1109 N N . PRO A 1 135 ? 8.316 1.841 15.458 1.00 95.00 135 PRO A N 1
ATOM 1110 C CA . PRO A 1 135 ? 9.115 2.960 14.948 1.00 95.00 135 PRO A CA 1
ATOM 1111 C C . PRO A 1 135 ? 8.543 3.687 13.719 1.00 95.00 135 PRO A C 1
ATOM 1113 O O . PRO A 1 135 ? 9.225 4.543 13.153 1.00 95.00 135 PRO A O 1
ATOM 1116 N N . PHE A 1 136 ? 7.336 3.348 13.257 1.00 95.94 136 PHE A N 1
ATOM 1117 C CA . PHE A 1 136 ? 6.660 4.148 12.239 1.00 95.94 136 PHE A CA 1
ATOM 1118 C C . PHE A 1 136 ? 6.343 5.542 12.790 1.00 95.94 136 PHE A C 1
ATOM 1120 O O . PHE A 1 136 ? 6.019 5.704 13.961 1.00 95.94 136 PHE A O 1
ATOM 1127 N N . PHE A 1 137 ? 6.397 6.567 11.942 1.00 95.69 137 PHE A N 1
ATOM 1128 C CA . PHE A 1 137 ? 6.101 7.934 12.370 1.00 95.69 137 PHE A CA 1
ATOM 1129 C C . PHE A 1 137 ? 5.465 8.773 11.263 1.00 95.69 137 PHE A C 1
ATOM 1131 O O . PHE A 1 137 ? 5.625 8.504 10.070 1.00 95.69 137 PHE A O 1
ATOM 1138 N N . ILE A 1 138 ? 4.742 9.817 11.672 1.00 96.06 138 ILE A N 1
ATOM 1139 C CA . ILE A 1 138 ? 4.172 10.817 10.766 1.00 96.06 138 ILE A CA 1
ATOM 1140 C C . ILE A 1 138 ? 5.170 11.967 10.645 1.00 96.06 138 ILE A C 1
ATOM 1142 O O . ILE A 1 138 ? 5.371 12.733 11.582 1.00 96.06 138 ILE A O 1
ATOM 1146 N N . GLU A 1 139 ? 5.797 12.092 9.479 1.00 94.69 139 GLU A N 1
ATOM 1147 C CA . GLU A 1 139 ? 6.751 13.167 9.181 1.00 94.69 139 GLU A CA 1
ATOM 1148 C C . GLU A 1 139 ? 6.052 14.515 8.972 1.00 94.69 139 GLU A C 1
ATOM 1150 O O . GLU A 1 139 ? 6.578 15.565 9.331 1.00 94.69 139 GLU A O 1
ATOM 1155 N N . ASN A 1 140 ? 4.877 14.495 8.345 1.00 93.75 140 ASN A N 1
ATOM 1156 C CA . ASN A 1 140 ? 4.126 15.693 8.001 1.00 93.75 140 ASN A CA 1
ATOM 1157 C C . ASN A 1 140 ? 2.631 15.391 7.895 1.00 93.75 140 ASN A C 1
ATOM 1159 O O . ASN A 1 140 ? 2.233 14.301 7.477 1.00 93.75 140 ASN A O 1
ATOM 1163 N N . THR A 1 141 ? 1.829 16.412 8.177 1.00 95.00 141 THR A N 1
ATOM 1164 C CA . THR A 1 141 ? 0.379 16.410 7.998 1.00 95.00 141 THR A CA 1
ATOM 1165 C C . THR A 1 141 ? -0.004 17.615 7.149 1.00 95.00 141 THR A C 1
ATOM 1167 O O . THR A 1 141 ? 0.384 18.740 7.461 1.00 95.00 141 THR A O 1
ATOM 1170 N N . GLN A 1 142 ? -0.785 17.403 6.092 1.00 94.81 142 GLN A N 1
ATOM 1171 C CA . GLN A 1 142 ? -1.289 18.476 5.235 1.00 94.81 142 GLN A CA 1
ATOM 1172 C C . GLN A 1 142 ? -2.813 18.413 5.126 1.00 94.81 142 GLN A C 1
ATOM 1174 O O . GLN A 1 142 ? -3.386 17.357 4.880 1.00 94.81 142 GLN A O 1
ATOM 1179 N N . GLU A 1 143 ? -3.472 19.562 5.238 1.00 95.00 143 GLU A N 1
ATOM 1180 C CA . GLU A 1 143 ? -4.866 19.699 4.822 1.00 95.00 143 GLU A CA 1
ATOM 1181 C C . GLU A 1 143 ? -4.941 19.786 3.290 1.00 95.00 143 GLU A C 1
ATOM 1183 O O . GLU A 1 143 ? -4.312 20.657 2.685 1.00 95.00 143 GLU A O 1
ATOM 1188 N N . TYR A 1 144 ? -5.649 18.845 2.658 1.00 93.62 144 TYR A N 1
ATOM 1189 C CA . TYR A 1 144 ? -5.834 18.818 1.200 1.00 93.62 144 TYR A CA 1
ATOM 1190 C C . TYR A 1 144 ? -7.163 19.446 0.784 1.00 93.62 144 TYR A C 1
ATOM 1192 O O . TYR A 1 144 ? -7.218 20.171 -0.205 1.00 93.62 144 TYR A O 1
ATOM 1200 N N . SER A 1 145 ? -8.214 19.208 1.567 1.00 93.81 145 SER A N 1
ATOM 1201 C CA . SER A 1 145 ? -9.524 19.838 1.415 1.00 93.81 145 SER A CA 1
ATOM 1202 C C . SER A 1 145 ? -10.187 20.014 2.783 1.00 93.81 145 SER A C 1
ATOM 1204 O O . SER A 1 145 ? -9.661 19.565 3.805 1.00 93.81 145 SER A O 1
ATOM 1206 N N . GLU A 1 146 ? -11.381 20.608 2.811 1.00 93.50 146 GLU A N 1
ATOM 1207 C CA . GLU A 1 146 ? -12.187 20.723 4.034 1.00 93.50 146 GLU A CA 1
ATOM 1208 C C . GLU A 1 146 ? -12.511 19.359 4.674 1.00 93.50 146 GLU A C 1
ATOM 1210 O O . GLU A 1 146 ? -12.756 19.279 5.881 1.00 93.50 146 GLU A O 1
ATOM 1215 N N . GLU A 1 147 ? -12.460 18.282 3.888 1.00 95.56 147 GLU A N 1
ATOM 1216 C CA . GLU A 1 147 ? -12.855 16.933 4.291 1.00 95.56 147 GLU A CA 1
ATOM 1217 C C . GLU A 1 147 ? -11.685 15.958 4.438 1.00 95.56 147 GLU A C 1
ATOM 1219 O O . GLU A 1 147 ? -11.867 14.904 5.046 1.00 95.56 147 GLU A O 1
ATOM 1224 N N . LEU A 1 148 ? -10.490 16.283 3.928 1.00 96.31 148 LEU A N 1
ATOM 1225 C CA . LEU A 1 148 ? -9.401 15.314 3.786 1.00 96.31 148 LEU A CA 1
ATOM 1226 C C . LEU A 1 148 ? -8.059 15.844 4.301 1.00 96.31 148 LEU A C 1
ATOM 1228 O O . LEU A 1 148 ? -7.595 16.927 3.929 1.00 96.31 148 LEU A O 1
ATOM 1232 N N . ILE A 1 149 ? -7.412 15.028 5.132 1.00 96.69 149 ILE A N 1
ATOM 1233 C CA . ILE A 1 149 ? -6.054 15.228 5.634 1.00 96.69 149 ILE A CA 1
ATOM 1234 C C . ILE A 1 149 ? -5.133 14.204 4.975 1.00 96.69 149 ILE A C 1
ATOM 1236 O O . ILE A 1 149 ? -5.483 13.035 4.842 1.00 96.69 149 ILE A O 1
ATOM 1240 N N . LEU A 1 150 ? -3.940 14.637 4.587 1.00 95.94 150 LEU A N 1
ATOM 1241 C CA . LEU A 1 150 ? -2.892 13.787 4.046 1.00 95.94 150 LEU A CA 1
ATOM 1242 C C . LEU A 1 150 ? -1.789 13.602 5.083 1.00 95.94 150 LEU A C 1
ATOM 1244 O O . LEU A 1 150 ? -1.218 14.586 5.561 1.00 95.94 150 LEU A O 1
ATOM 1248 N N . LEU A 1 151 ? -1.464 12.348 5.392 1.00 96.06 151 LEU A N 1
ATOM 1249 C CA . LEU A 1 151 ? -0.360 11.994 6.281 1.00 96.06 151 LEU A CA 1
ATOM 1250 C C . LEU A 1 151 ? 0.837 11.480 5.483 1.00 96.06 151 LEU A C 1
ATOM 1252 O O . LEU A 1 151 ? 0.691 10.690 4.546 1.00 96.06 151 LEU A O 1
ATOM 1256 N N . SER A 1 152 ? 2.024 11.908 5.893 1.00 94.69 152 SER A N 1
ATOM 1257 C CA . SER A 1 152 ? 3.310 11.398 5.426 1.00 94.69 152 SER A CA 1
ATOM 1258 C C . SER A 1 152 ? 3.827 10.332 6.391 1.00 94.69 152 SER A C 1
ATOM 1260 O O . SER A 1 152 ? 4.594 10.642 7.301 1.00 94.69 152 SER A O 1
ATOM 1262 N N . LEU A 1 153 ? 3.413 9.079 6.205 1.00 95.31 153 LEU A N 1
ATOM 1263 C CA . LEU A 1 153 ? 3.883 7.956 7.024 1.00 95.31 153 LEU A CA 1
ATOM 1264 C C . LEU A 1 153 ? 5.284 7.497 6.586 1.00 95.31 153 LEU A C 1
ATOM 1266 O O . LEU A 1 153 ? 5.545 7.344 5.384 1.00 95.31 153 LEU A O 1
ATOM 1270 N N . ARG A 1 154 ? 6.173 7.276 7.557 1.00 94.69 154 ARG A N 1
ATOM 1271 C CA . ARG A 1 154 ? 7.571 6.866 7.370 1.00 94.69 154 ARG A CA 1
ATOM 1272 C C . ARG A 1 154 ? 7.955 5.724 8.305 1.00 94.69 154 ARG A C 1
ATOM 1274 O O . ARG A 1 154 ? 7.328 5.536 9.344 1.00 94.69 154 ARG A O 1
ATOM 1281 N N . LEU A 1 155 ? 9.019 5.015 7.938 1.00 93.44 155 LEU A N 1
ATOM 1282 C CA . LEU A 1 155 ? 9.732 4.055 8.783 1.00 93.44 155 LEU A CA 1
ATOM 1283 C C . LEU A 1 155 ? 11.240 4.257 8.593 1.00 93.44 155 LEU A C 1
ATOM 1285 O O . LEU A 1 155 ? 11.695 4.255 7.450 1.00 93.44 155 LEU A O 1
ATOM 1289 N N . ASP A 1 156 ? 12.012 4.409 9.671 1.00 89.12 156 ASP A N 1
ATOM 1290 C CA . ASP A 1 156 ? 13.481 4.400 9.577 1.00 89.12 156 ASP A CA 1
ATOM 1291 C C . ASP A 1 156 ? 13.967 2.955 9.405 1.00 89.12 156 ASP A C 1
ATOM 1293 O O . ASP A 1 156 ? 13.822 2.126 10.303 1.00 89.12 156 ASP A O 1
ATOM 1297 N N . ILE A 1 157 ? 14.521 2.648 8.232 1.00 85.44 157 ILE A N 1
ATOM 1298 C CA . ILE A 1 157 ? 14.939 1.286 7.863 1.00 85.44 157 ILE A CA 1
ATOM 1299 C C . ILE A 1 157 ? 16.411 1.003 8.169 1.00 85.44 157 ILE A C 1
ATOM 1301 O O . ILE A 1 157 ? 16.854 -0.133 8.022 1.00 85.44 157 ILE A O 1
ATOM 1305 N N . SER A 1 158 ? 17.190 2.011 8.575 1.00 77.50 158 SER A N 1
ATOM 1306 C CA . SER A 1 158 ? 18.626 1.839 8.834 1.00 77.50 158 SER A CA 1
ATOM 1307 C C . SER A 1 158 ? 19.098 2.407 10.174 1.00 77.50 158 SER A C 1
ATOM 1309 O O . SER A 1 158 ? 20.298 2.373 10.439 1.00 77.50 158 SER A O 1
ATOM 1311 N N . GLY A 1 159 ? 18.208 3.007 10.969 1.00 71.94 159 GLY A N 1
ATOM 1312 C CA . GLY A 1 159 ? 18.538 3.663 12.241 1.00 71.94 159 GLY A CA 1
ATOM 1313 C C . GLY A 1 159 ? 19.367 4.945 12.101 1.00 71.94 159 GLY A C 1
ATOM 1314 O O . GLY A 1 159 ? 19.850 5.474 13.098 1.00 71.94 159 GLY A O 1
ATOM 1315 N N . ASN A 1 160 ? 19.550 5.439 10.873 1.00 70.00 160 ASN A N 1
ATOM 1316 C CA . ASN A 1 160 ? 20.358 6.619 10.548 1.00 70.00 160 ASN A CA 1
ATOM 1317 C C . ASN A 1 160 ? 19.534 7.655 9.766 1.00 70.00 160 ASN A C 1
ATOM 1319 O O . ASN A 1 160 ? 20.080 8.369 8.925 1.00 70.00 160 ASN A O 1
ATOM 1323 N N . LYS A 1 161 ? 18.221 7.737 10.036 1.00 69.25 161 LYS A N 1
ATOM 1324 C CA . LYS A 1 161 ? 17.273 8.637 9.355 1.00 69.25 161 LYS A CA 1
ATOM 1325 C C . LYS A 1 161 ? 17.097 8.348 7.859 1.00 69.25 161 LYS A C 1
ATOM 1327 O O . LYS A 1 161 ? 16.693 9.237 7.112 1.00 69.25 161 LYS A O 1
ATOM 1332 N N . ASN A 1 162 ? 17.369 7.119 7.417 1.00 76.62 162 ASN A N 1
ATOM 1333 C CA . ASN A 1 162 ? 17.011 6.6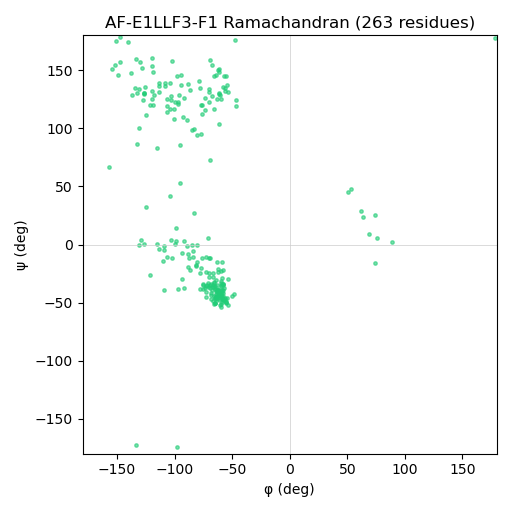94 6.066 1.00 76.62 162 ASN A CA 1
ATOM 1334 C C . ASN A 1 162 ? 15.561 6.227 6.098 1.00 76.62 162 ASN A C 1
ATOM 1336 O O . ASN A 1 162 ? 15.264 5.106 6.510 1.00 76.62 162 ASN A O 1
ATOM 1340 N N . ASN A 1 163 ? 14.653 7.107 5.692 1.00 86.75 163 ASN A N 1
ATOM 1341 C CA . ASN A 1 163 ? 13.229 6.865 5.847 1.00 86.75 163 ASN A CA 1
ATOM 1342 C C . ASN A 1 163 ? 12.649 6.194 4.603 1.00 86.75 163 ASN A C 1
ATOM 1344 O O . ASN A 1 163 ? 12.740 6.716 3.489 1.00 86.75 163 ASN A O 1
ATOM 1348 N N . SER A 1 164 ? 11.987 5.060 4.803 1.00 88.50 164 SER A N 1
ATOM 1349 C CA . SER A 1 164 ? 11.096 4.469 3.812 1.00 88.50 164 SER A CA 1
ATOM 1350 C C . SER A 1 164 ? 9.804 5.270 3.743 1.00 88.50 164 SER A C 1
ATOM 1352 O O . SER A 1 164 ? 9.145 5.511 4.759 1.00 88.50 164 SER A O 1
ATOM 1354 N N . TRP A 1 165 ? 9.436 5.709 2.541 1.00 91.12 165 TRP A N 1
ATOM 1355 C CA . TRP A 1 165 ? 8.153 6.356 2.286 1.00 91.12 165 TRP A CA 1
ATOM 1356 C C . TRP A 1 165 ? 7.102 5.277 2.075 1.00 91.12 165 TRP A C 1
ATOM 1358 O O . TRP A 1 165 ? 6.978 4.709 0.987 1.00 91.12 165 TRP A O 1
ATOM 1368 N N . ILE A 1 166 ? 6.344 5.004 3.133 1.00 92.56 166 ILE A N 1
ATOM 1369 C CA . ILE A 1 166 ? 5.319 3.963 3.133 1.00 92.56 166 ILE A CA 1
ATOM 1370 C C . ILE A 1 166 ? 4.265 4.301 2.090 1.00 92.56 166 ILE A C 1
ATOM 1372 O O . ILE A 1 166 ? 3.758 5.405 2.093 1.00 92.56 166 ILE A O 1
ATOM 1376 N N . MET A 1 167 ? 3.901 3.389 1.198 1.00 91.94 167 MET A N 1
ATOM 1377 C CA . MET A 1 167 ? 2.798 3.603 0.254 1.00 91.94 167 MET A CA 1
ATOM 1378 C C . MET A 1 167 ? 1.566 2.880 0.778 1.00 91.94 167 MET A C 1
ATOM 1380 O O . MET A 1 167 ? 1.592 1.655 0.840 1.00 91.94 167 MET A O 1
ATOM 1384 N N . ALA A 1 168 ? 0.495 3.602 1.108 1.00 94.75 168 ALA A N 1
ATOM 1385 C CA . ALA A 1 168 ? -0.786 2.960 1.373 1.00 94.75 168 ALA A CA 1
ATOM 1386 C C . ALA A 1 168 ? -1.584 2.811 0.073 1.00 94.75 168 ALA A C 1
ATOM 1388 O O . ALA A 1 168 ? -1.624 3.723 -0.759 1.00 94.75 168 ALA A O 1
ATOM 1389 N N . LEU A 1 169 ? -2.223 1.656 -0.091 1.00 95.19 169 LEU A N 1
ATOM 1390 C CA . LEU A 1 169 ? -3.244 1.414 -1.104 1.00 95.19 169 LEU A CA 1
ATOM 1391 C C . LEU A 1 169 ? -4.467 0.780 -0.440 1.00 95.19 169 LEU A C 1
ATOM 1393 O O . LEU A 1 169 ? -4.340 0.150 0.605 1.00 95.19 169 LEU A O 1
ATOM 1397 N N . GLY A 1 170 ? -5.638 0.908 -1.050 1.00 94.62 170 GLY A N 1
ATOM 1398 C CA . GLY A 1 170 ? -6.834 0.243 -0.540 1.00 94.62 170 GLY A CA 1
ATOM 1399 C C . GLY A 1 170 ? -8.091 0.547 -1.342 1.00 94.62 170 GLY A C 1
ATOM 1400 O O . GLY A 1 170 ? -8.032 1.313 -2.306 1.00 94.62 170 GLY A O 1
ATOM 1401 N N . PRO A 1 171 ? -9.231 -0.053 -0.978 1.00 92.94 171 PRO A N 1
ATOM 1402 C CA . PRO A 1 171 ? -10.474 0.036 -1.738 1.00 92.94 171 PRO A CA 1
ATOM 1403 C C . PRO A 1 171 ? -11.268 1.313 -1.412 1.00 92.94 171 PRO A C 1
ATOM 1405 O O . PRO A 1 171 ? -12.492 1.321 -1.504 1.00 92.94 171 PRO A O 1
ATOM 1408 N N . PHE A 1 172 ? -10.591 2.384 -0.994 1.00 93.62 172 PHE A N 1
ATOM 1409 C CA . PHE A 1 172 ? -11.230 3.584 -0.465 1.00 93.62 172 PHE A CA 1
ATOM 1410 C C . PHE A 1 172 ? -11.434 4.643 -1.550 1.00 93.62 172 PHE A C 1
ATOM 1412 O O . PHE A 1 172 ? -10.547 4.915 -2.361 1.00 93.62 172 PHE A O 1
ATOM 1419 N N . SER A 1 173 ? -12.601 5.286 -1.557 1.00 91.88 173 SER A N 1
ATOM 1420 C CA . SER A 1 173 ? -12.955 6.290 -2.570 1.00 91.88 173 SER A CA 1
ATOM 1421 C C . SER A 1 173 ? -12.205 7.615 -2.415 1.00 91.88 173 SER A C 1
ATOM 1423 O O . SER A 1 173 ? -12.062 8.355 -3.382 1.00 91.88 173 SER A O 1
ATOM 1425 N N . ASN A 1 174 ? -11.725 7.922 -1.210 1.00 91.56 174 ASN A N 1
ATOM 1426 C CA . ASN A 1 174 ? -10.873 9.077 -0.910 1.00 91.56 174 ASN A CA 1
ATOM 1427 C C . ASN A 1 174 ? -9.412 8.881 -1.356 1.00 91.56 174 ASN A C 1
ATOM 1429 O O . ASN A 1 174 ? -8.644 9.845 -1.361 1.00 91.56 174 ASN A O 1
ATOM 1433 N N . PHE A 1 175 ? -9.012 7.662 -1.730 1.00 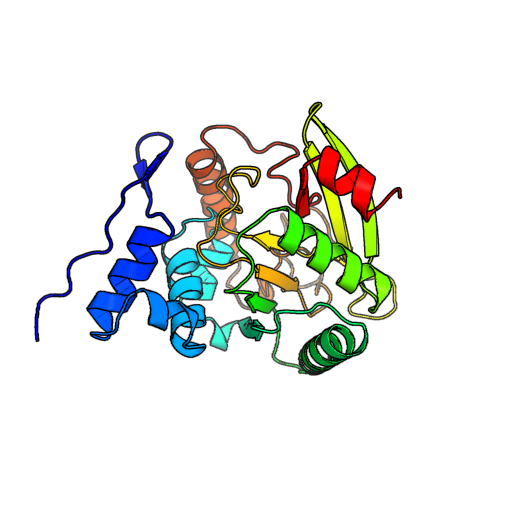93.31 175 PHE A N 1
ATOM 1434 C CA . PHE A 1 175 ? -7.705 7.423 -2.327 1.00 93.31 175 PHE A CA 1
ATOM 1435 C C . PHE A 1 175 ? -7.742 7.839 -3.801 1.00 93.31 175 PHE A C 1
ATOM 1437 O O . PHE A 1 175 ? -8.725 7.559 -4.496 1.00 93.31 175 PHE A O 1
ATOM 1444 N N . PRO A 1 176 ? -6.665 8.454 -4.325 1.00 92.19 176 PRO A N 1
ATOM 1445 C CA . PRO A 1 176 ? -6.565 8.702 -5.758 1.00 92.19 176 PRO A CA 1
ATOM 1446 C C . PRO A 1 176 ? -6.577 7.363 -6.506 1.00 92.19 176 PRO A C 1
ATOM 1448 O O . PRO A 1 176 ? -6.089 6.357 -5.990 1.00 92.19 176 PRO A O 1
ATOM 1451 N N . ALA A 1 177 ? -7.067 7.345 -7.746 1.00 91.38 177 ALA A N 1
ATOM 1452 C CA . ALA A 1 177 ? -7.222 6.110 -8.526 1.00 91.38 177 ALA A CA 1
ATOM 1453 C C . ALA A 1 177 ? -5.924 5.278 -8.642 1.00 91.38 177 ALA A C 1
ATOM 1455 O O . ALA A 1 177 ? -5.964 4.053 -8.668 1.00 91.38 177 ALA A O 1
ATOM 1456 N N . THR A 1 178 ? -4.752 5.921 -8.624 1.00 91.19 178 THR A N 1
ATOM 1457 C CA . THR A 1 178 ? -3.430 5.261 -8.643 1.00 91.19 178 THR A CA 1
ATOM 1458 C C . THR A 1 178 ? -3.046 4.570 -7.330 1.00 91.19 178 THR A C 1
ATOM 1460 O O . THR A 1 178 ? -2.059 3.836 -7.283 1.00 91.19 178 THR A O 1
ATOM 1463 N N . ARG A 1 179 ? -3.803 4.796 -6.255 1.00 92.38 179 ARG A N 1
ATOM 1464 C CA . ARG A 1 179 ? -3.668 4.151 -4.941 1.00 92.38 179 ARG A CA 1
ATOM 1465 C C . ARG A 1 179 ? -4.859 3.260 -4.605 1.00 92.38 179 ARG A C 1
ATOM 1467 O O . ARG A 1 179 ? -4.832 2.587 -3.578 1.00 92.38 179 ARG A O 1
ATOM 1474 N N . GLN A 1 180 ? -5.884 3.224 -5.451 1.00 92.62 180 GLN A N 1
ATOM 1475 C CA . GLN A 1 180 ? -6.982 2.293 -5.259 1.00 92.62 180 GLN A CA 1
ATOM 1476 C C . GLN A 1 180 ? -6.513 0.865 -5.544 1.00 92.62 180 GLN A C 1
ATOM 1478 O O . GLN A 1 180 ? -5.804 0.589 -6.518 1.00 92.62 180 GLN A O 1
ATOM 1483 N N . CYS A 1 181 ? -6.867 -0.044 -4.646 1.00 93.19 181 CYS A N 1
ATOM 1484 C CA . CYS A 1 181 ? -6.474 -1.442 -4.703 1.00 93.19 181 CYS A CA 1
ATOM 1485 C C . CYS A 1 181 ? -7.566 -2.311 -4.069 1.00 93.19 181 CYS A C 1
ATOM 1487 O O . CYS A 1 181 ? -8.202 -1.878 -3.112 1.00 93.19 181 CYS A O 1
ATOM 1489 N N . PRO A 1 182 ? -7.795 -3.538 -4.561 1.00 93.38 182 PRO A N 1
ATOM 1490 C CA . PRO A 1 182 ? -8.786 -4.449 -3.998 1.00 93.38 182 PRO A CA 1
ATOM 1491 C C . PRO A 1 182 ? -8.551 -4.799 -2.529 1.00 93.38 182 PRO A C 1
ATOM 1493 O O . PRO A 1 182 ? -9.509 -5.100 -1.824 1.00 93.38 182 PRO A O 1
ATOM 1496 N N . ILE A 1 183 ? -7.296 -4.784 -2.083 1.00 95.69 183 ILE A N 1
ATOM 1497 C CA . ILE A 1 183 ? -6.897 -5.115 -0.719 1.00 95.69 183 ILE A CA 1
ATOM 1498 C C . ILE A 1 183 ? -6.212 -3.894 -0.120 1.00 95.69 183 ILE A C 1
ATOM 1500 O O . ILE A 1 183 ? -5.322 -3.312 -0.752 1.00 95.69 183 ILE A O 1
ATOM 1504 N N . THR A 1 184 ? -6.610 -3.521 1.095 1.00 96.62 184 THR A N 1
ATOM 1505 C CA . THR A 1 184 ? -5.881 -2.516 1.868 1.00 96.62 184 THR A CA 1
ATOM 1506 C C . THR A 1 184 ? -4.476 -3.020 2.133 1.00 96.62 184 THR A C 1
ATOM 1508 O O . THR A 1 184 ? -4.294 -4.149 2.574 1.00 96.62 184 THR A O 1
ATOM 1511 N N . GLN A 1 185 ? -3.466 -2.208 1.857 1.00 96.75 185 GLN A N 1
ATOM 1512 C CA . GLN A 1 185 ? -2.082 -2.595 2.071 1.00 96.75 185 GLN A CA 1
ATOM 1513 C C . GLN A 1 185 ? -1.191 -1.400 2.358 1.00 96.75 185 GLN A C 1
ATOM 1515 O O . GLN A 1 185 ? -1.446 -0.289 1.889 1.00 96.75 185 GLN A O 1
ATOM 1520 N N . ILE A 1 186 ? -0.095 -1.666 3.061 1.00 96.12 186 ILE A N 1
ATOM 1521 C CA . ILE A 1 186 ? 1.053 -0.766 3.108 1.00 96.12 186 ILE A CA 1
ATOM 1522 C C . ILE A 1 186 ? 2.242 -1.430 2.425 1.00 96.12 186 ILE A C 1
ATOM 1524 O O . ILE A 1 186 ? 2.474 -2.629 2.580 1.00 96.12 186 ILE A O 1
ATOM 1528 N N . VAL A 1 187 ? 2.987 -0.649 1.652 1.00 95.06 187 VAL A N 1
ATOM 1529 C CA . VAL A 1 187 ? 4.161 -1.114 0.913 1.00 95.06 187 VAL A CA 1
ATOM 1530 C C . VAL A 1 187 ? 5.395 -0.374 1.400 1.00 95.06 187 VAL A C 1
ATOM 1532 O O . VAL A 1 187 ? 5.414 0.861 1.460 1.00 95.06 187 VAL A O 1
ATOM 1535 N N . ILE A 1 188 ? 6.420 -1.145 1.746 1.00 93.25 188 ILE A N 1
ATOM 1536 C CA . ILE A 1 188 ? 7.645 -0.694 2.398 1.00 93.25 188 ILE A CA 1
ATOM 1537 C C . ILE A 1 188 ? 8.825 -1.015 1.486 1.00 93.25 188 ILE A C 1
ATOM 1539 O O . ILE A 1 188 ? 9.048 -2.176 1.140 1.00 93.25 188 ILE A O 1
ATOM 1543 N N . ARG A 1 189 ? 9.629 -0.005 1.148 1.00 90.31 189 ARG A N 1
ATOM 1544 C CA . ARG A 1 189 ? 10.982 -0.233 0.630 1.00 90.31 189 ARG A CA 1
ATOM 1545 C C . ARG A 1 189 ? 11.881 -0.594 1.811 1.00 90.31 189 ARG A C 1
ATOM 1547 O O . ARG A 1 189 ? 11.994 0.206 2.737 1.00 90.31 189 ARG A O 1
ATOM 1554 N N . LEU A 1 190 ? 12.483 -1.780 1.782 1.00 90.00 190 LEU A N 1
ATOM 1555 C CA . LEU A 1 190 ? 13.216 -2.350 2.919 1.00 90.00 190 LEU A CA 1
ATOM 1556 C C . LEU A 1 190 ? 14.692 -1.956 2.975 1.00 90.00 190 LEU A C 1
ATOM 1558 O O . LEU A 1 190 ? 15.310 -2.088 4.028 1.00 90.00 190 LEU A O 1
ATOM 1562 N N . LYS A 1 191 ? 15.273 -1.506 1.857 1.00 85.69 191 LYS A N 1
ATOM 1563 C CA . LYS A 1 191 ? 16.702 -1.190 1.763 1.00 85.69 191 LYS A CA 1
ATOM 1564 C C . LYS A 1 191 ? 16.933 0.268 1.423 1.00 85.69 191 LYS A C 1
ATOM 1566 O O . LYS A 1 191 ? 16.140 0.910 0.729 1.00 85.69 191 LYS A O 1
ATOM 1571 N N . VAL A 1 192 ? 18.048 0.773 1.941 1.00 77.94 192 VAL A N 1
ATOM 1572 C CA . VAL A 1 192 ? 18.558 2.099 1.608 1.00 77.94 192 VAL A CA 1
ATOM 1573 C C . VAL A 1 192 ? 18.855 2.147 0.114 1.00 77.94 192 VAL A C 1
ATOM 1575 O O . VAL A 1 192 ? 19.217 1.149 -0.508 1.00 77.94 192 VAL A O 1
ATOM 1578 N N . LYS A 1 193 ? 18.690 3.330 -0.464 1.00 71.88 193 LYS A N 1
ATOM 1579 C CA . LYS A 1 193 ? 19.029 3.582 -1.858 1.00 71.88 193 LYS A CA 1
ATOM 1580 C C . LYS A 1 193 ? 20.525 3.394 -2.093 1.00 71.88 193 LYS A C 1
ATOM 1582 O O . LYS A 1 193 ? 21.337 4.070 -1.466 1.00 71.88 193 LYS A O 1
ATOM 1587 N N . ASP A 1 194 ? 20.878 2.547 -3.055 1.00 70.00 194 ASP A N 1
ATOM 1588 C CA . ASP A 1 194 ? 22.221 2.543 -3.634 1.00 70.00 194 ASP A CA 1
ATOM 1589 C C . ASP A 1 194 ? 22.313 3.662 -4.680 1.00 70.00 194 ASP A C 1
ATOM 1591 O O . ASP A 1 194 ? 21.948 3.485 -5.845 1.00 70.00 194 ASP A O 1
ATOM 1595 N N . THR A 1 195 ? 22.794 4.834 -4.256 1.00 66.81 195 THR A N 1
ATOM 1596 C CA . THR A 1 195 ? 22.923 6.030 -5.104 1.00 66.81 195 THR A CA 1
ATOM 1597 C C . THR A 1 195 ? 23.821 5.820 -6.325 1.00 66.81 195 THR A C 1
ATOM 1599 O O . THR A 1 195 ? 23.644 6.522 -7.319 1.00 66.81 195 THR A O 1
ATOM 1602 N N . GLY A 1 196 ? 24.732 4.840 -6.298 1.00 62.16 196 GLY A N 1
ATOM 1603 C CA . GLY A 1 196 ? 25.590 4.492 -7.432 1.00 62.16 196 GLY A CA 1
ATOM 1604 C C . GLY A 1 196 ? 24.875 3.691 -8.521 1.00 62.16 196 GLY A C 1
ATOM 1605 O O . GLY A 1 196 ? 25.332 3.669 -9.664 1.00 62.16 196 GLY A O 1
ATOM 1606 N N . ARG A 1 197 ? 23.746 3.053 -8.189 1.00 61.78 197 ARG A N 1
ATOM 1607 C CA . ARG A 1 197 ? 22.954 2.222 -9.111 1.00 61.78 197 ARG A CA 1
ATOM 1608 C C . ARG A 1 197 ? 21.559 2.776 -9.402 1.00 61.78 197 ARG A C 1
ATOM 1610 O O . ARG A 1 197 ? 20.800 2.168 -10.157 1.00 61.78 197 ARG A O 1
ATOM 1617 N N . MET A 1 198 ? 21.213 3.921 -8.813 1.00 64.00 198 MET A N 1
ATOM 1618 C CA . MET A 1 198 ? 19.926 4.571 -9.034 1.00 64.00 198 MET A CA 1
ATOM 1619 C C . MET A 1 198 ? 19.736 4.996 -10.489 1.00 64.00 198 MET A C 1
ATOM 1621 O O . MET A 1 198 ? 20.665 5.394 -11.194 1.00 64.00 198 MET A O 1
ATOM 1625 N N . TYR A 1 199 ? 18.473 5.003 -10.909 1.00 64.12 199 TYR A N 1
ATOM 1626 C CA . TYR A 1 199 ? 18.085 5.635 -12.156 1.00 64.12 199 TYR A CA 1
ATOM 1627 C C . TYR A 1 199 ? 18.438 7.128 -12.124 1.00 64.12 199 TYR A C 1
ATOM 1629 O O . TYR A 1 199 ? 17.986 7.867 -11.250 1.00 64.12 199 TYR A O 1
ATOM 1637 N N . HIS A 1 200 ? 19.201 7.590 -13.112 1.00 65.31 200 HIS A N 1
ATOM 1638 C CA . HIS A 1 200 ? 19.756 8.947 -13.171 1.00 65.31 200 HIS A CA 1
ATOM 1639 C C . HIS A 1 200 ? 18.719 10.093 -13.136 1.00 65.31 200 HIS A C 1
ATOM 1641 O O . HIS A 1 200 ? 19.099 11.237 -12.899 1.00 65.31 200 HIS A O 1
ATOM 1647 N N . LYS A 1 201 ? 17.420 9.828 -13.368 1.00 62.84 201 LYS A N 1
ATOM 1648 C CA . LYS A 1 201 ? 16.347 10.841 -13.236 1.00 62.84 201 LYS A CA 1
ATOM 1649 C C . LYS A 1 201 ? 15.576 10.775 -11.912 1.00 62.84 201 LYS A C 1
ATOM 1651 O O . LYS A 1 201 ? 14.612 11.529 -11.747 1.00 62.84 201 LYS A O 1
ATOM 1656 N N . ALA A 1 202 ? 15.950 9.898 -10.981 1.00 61.25 202 ALA A N 1
ATOM 1657 C CA . ALA A 1 202 ? 15.360 9.876 -9.649 1.00 61.25 202 ALA A CA 1
ATOM 1658 C C . ALA A 1 202 ? 15.723 11.174 -8.907 1.00 61.25 202 ALA A C 1
ATOM 1660 O O . ALA A 1 202 ? 16.890 11.482 -8.686 1.00 61.25 202 ALA A O 1
ATOM 1661 N N . LYS A 1 203 ? 14.710 11.979 -8.565 1.00 53.56 203 LYS A N 1
ATOM 1662 C CA . LYS A 1 203 ? 14.901 13.355 -8.066 1.00 53.56 203 LYS A CA 1
ATOM 1663 C C . LYS A 1 203 ? 15.251 13.454 -6.577 1.00 53.56 203 LYS A C 1
ATOM 1665 O O . LYS A 1 203 ? 15.719 14.502 -6.150 1.00 53.56 203 LYS A O 1
ATOM 1670 N N . ASN A 1 204 ? 14.995 12.409 -5.789 1.00 56.38 204 ASN A N 1
ATOM 1671 C CA . ASN A 1 204 ? 15.319 12.364 -4.363 1.00 56.38 204 ASN A CA 1
ATOM 1672 C C . ASN A 1 204 ? 16.257 11.179 -4.111 1.00 56.38 204 ASN A C 1
ATOM 1674 O O . ASN A 1 204 ? 15.897 10.039 -4.403 1.00 56.38 204 ASN A O 1
ATOM 1678 N N . VAL A 1 205 ? 17.450 11.459 -3.592 1.00 51.81 205 VAL A N 1
ATOM 1679 C CA . VAL A 1 205 ? 18.498 10.465 -3.315 1.00 51.81 205 VAL A CA 1
ATOM 1680 C C . VAL A 1 205 ? 18.604 10.097 -1.830 1.00 51.81 205 VAL A C 1
ATOM 1682 O O . VAL A 1 205 ? 19.267 9.115 -1.518 1.00 51.81 205 VAL A O 1
ATOM 1685 N N . SER A 1 206 ? 17.952 10.839 -0.924 1.00 51.34 206 SER A N 1
ATOM 1686 C CA . SER A 1 206 ? 18.049 10.628 0.529 1.00 51.34 206 SER A CA 1
ATOM 1687 C C . SER A 1 206 ? 16.957 9.722 1.106 1.00 51.34 206 SER A C 1
ATOM 1689 O O . SER A 1 206 ? 17.214 9.024 2.077 1.00 51.34 206 SER A O 1
ATOM 1691 N N . ASP A 1 207 ? 15.759 9.688 0.512 1.00 57.25 207 ASP A N 1
ATOM 1692 C CA . ASP A 1 207 ? 14.624 8.923 1.058 1.00 57.25 207 ASP A CA 1
ATOM 1693 C C . ASP A 1 207 ? 14.277 7.679 0.240 1.00 57.25 207 ASP A C 1
ATOM 1695 O O . ASP A 1 207 ? 14.155 7.780 -0.975 1.00 57.25 207 ASP A O 1
ATOM 1699 N N . ALA A 1 208 ? 14.012 6.527 0.861 1.00 55.16 208 ALA A N 1
ATOM 1700 C CA . ALA A 1 208 ? 13.646 5.289 0.167 1.00 55.16 208 ALA A CA 1
ATOM 1701 C C . ALA A 1 208 ? 12.177 5.319 -0.307 1.00 55.16 208 ALA A C 1
ATOM 1703 O O . ALA A 1 208 ? 11.249 5.004 0.434 1.00 55.16 208 ALA A O 1
ATOM 1704 N N . HIS A 1 209 ? 11.951 5.716 -1.559 1.00 64.75 209 HIS A N 1
ATOM 1705 C CA . HIS A 1 209 ? 10.621 5.843 -2.148 1.00 64.75 209 HIS A CA 1
ATOM 1706 C C . HIS A 1 209 ? 10.246 4.610 -2.989 1.00 64.75 209 HIS A C 1
ATOM 1708 O O . HIS A 1 209 ? 11.081 4.013 -3.656 1.00 64.75 209 HIS A O 1
ATOM 1714 N N . ASN A 1 210 ? 8.967 4.222 -2.984 1.00 58.41 210 ASN A N 1
ATOM 1715 C CA . ASN A 1 210 ? 8.499 2.978 -3.612 1.00 58.41 210 ASN A CA 1
ATOM 1716 C C . ASN A 1 210 ? 8.543 2.954 -5.149 1.00 58.41 210 ASN A C 1
ATOM 1718 O O . ASN A 1 210 ? 8.377 1.889 -5.720 1.00 58.41 210 ASN A O 1
ATOM 1722 N N . ALA A 1 211 ? 8.756 4.076 -5.844 1.00 53.66 211 ALA A N 1
ATOM 1723 C CA . ALA A 1 211 ? 9.110 4.036 -7.276 1.00 53.66 211 ALA A CA 1
ATOM 1724 C C . ALA A 1 211 ? 10.616 3.821 -7.512 1.00 53.66 211 ALA A C 1
ATOM 1726 O O . ALA A 1 211 ? 11.030 3.624 -8.648 1.00 53.66 211 ALA A O 1
ATOM 1727 N N . ASP A 1 212 ? 11.405 3.809 -6.436 1.00 54.34 212 ASP A N 1
ATOM 1728 C CA . ASP A 1 212 ? 12.815 3.429 -6.388 1.00 54.34 212 ASP A CA 1
ATOM 1729 C C . ASP A 1 212 ? 12.945 2.021 -5.772 1.00 54.34 212 ASP A C 1
ATOM 1731 O O . ASP A 1 212 ? 13.826 1.756 -4.947 1.00 54.34 212 ASP A O 1
ATOM 1735 N N . MET A 1 213 ? 12.040 1.109 -6.179 1.00 61.16 213 MET A N 1
ATOM 1736 C CA . MET A 1 213 ? 12.181 -0.361 -6.061 1.00 61.16 213 MET A CA 1
ATOM 1737 C C . MET A 1 213 ? 13.585 -0.791 -6.559 1.00 61.16 213 MET A C 1
ATOM 1739 O O . MET A 1 213 ? 14.298 0.090 -7.026 1.00 61.16 213 MET A O 1
ATOM 1743 N N . PRO A 1 214 ? 14.057 -2.054 -6.508 1.00 62.12 214 PRO A N 1
ATOM 1744 C CA . PRO A 1 214 ? 15.439 -2.371 -6.900 1.00 62.12 214 PRO A CA 1
ATOM 1745 C C . PRO A 1 214 ? 15.651 -2.208 -8.423 1.00 62.12 214 PRO A C 1
ATOM 1747 O O . PRO A 1 214 ? 15.703 -3.153 -9.207 1.00 62.12 214 PRO A O 1
ATOM 1750 N N . VAL A 1 215 ? 15.685 -0.954 -8.874 1.00 61.38 215 VAL A N 1
ATOM 1751 C CA . VAL A 1 215 ? 15.859 -0.483 -10.242 1.00 61.38 215 VAL A CA 1
ATOM 1752 C C . VAL A 1 215 ? 17.253 -0.836 -10.713 1.00 61.38 215 VAL A C 1
ATOM 1754 O O . VAL A 1 215 ? 17.448 -1.044 -11.902 1.00 61.38 215 VAL A O 1
ATOM 1757 N N . ASP A 1 216 ? 18.185 -1.006 -9.780 1.00 63.12 216 ASP A N 1
ATOM 1758 C CA . ASP A 1 216 ? 19.516 -1.542 -10.002 1.00 63.12 216 ASP A CA 1
ATOM 1759 C C . ASP A 1 216 ? 19.507 -2.989 -10.519 1.00 63.12 216 ASP A C 1
ATOM 1761 O O . ASP A 1 216 ? 20.447 -3.401 -11.195 1.00 63.12 216 ASP A O 1
ATOM 1765 N N . MET A 1 217 ? 18.419 -3.738 -10.305 1.00 73.38 217 MET A N 1
ATOM 1766 C CA . MET A 1 217 ? 18.200 -5.058 -10.912 1.00 73.38 217 MET A CA 1
ATOM 1767 C C . MET A 1 217 ? 17.592 -4.986 -12.325 1.00 73.38 217 MET A C 1
ATOM 1769 O O . MET A 1 217 ? 17.320 -6.017 -12.950 1.00 73.38 217 MET A O 1
ATOM 1773 N N . ILE A 1 218 ? 17.332 -3.782 -12.843 1.00 78.31 218 ILE A N 1
ATOM 1774 C CA . ILE A 1 218 ? 16.728 -3.533 -14.156 1.00 78.31 218 ILE A CA 1
ATOM 1775 C C . ILE A 1 218 ? 17.759 -2.856 -15.064 1.00 78.31 218 ILE A C 1
ATOM 1777 O O . ILE A 1 218 ? 18.432 -1.915 -14.666 1.00 78.31 218 ILE A O 1
ATOM 1781 N N . GLU A 1 219 ? 17.855 -3.286 -16.324 1.00 81.94 219 GLU A N 1
ATOM 1782 C CA . GLU A 1 219 ? 18.722 -2.632 -17.314 1.00 81.94 219 GLU A CA 1
ATOM 1783 C C . GLU A 1 219 ? 18.359 -1.135 -17.484 1.00 81.94 219 GLU A C 1
ATOM 1785 O O . GLU A 1 219 ? 17.173 -0.827 -17.650 1.00 81.94 219 GLU A O 1
ATOM 1790 N N . PRO A 1 220 ? 19.331 -0.201 -17.542 1.00 79.81 220 PRO A N 1
ATOM 1791 C CA . PRO A 1 220 ? 19.068 1.241 -17.626 1.00 79.81 220 PRO A CA 1
ATOM 1792 C C . PRO A 1 220 ? 18.079 1.666 -18.720 1.00 79.81 220 PRO A C 1
ATOM 1794 O O . PRO A 1 220 ? 17.146 2.419 -18.449 1.00 79.81 220 PRO A O 1
ATOM 1797 N N . ARG A 1 221 ? 18.198 1.116 -19.939 1.00 82.31 221 ARG A N 1
ATOM 1798 C CA . ARG A 1 221 ? 17.257 1.408 -21.041 1.00 82.31 221 ARG A CA 1
ATOM 1799 C C . ARG A 1 221 ? 15.817 1.039 -20.698 1.00 82.31 221 ARG A C 1
ATOM 1801 O O . ARG A 1 221 ? 14.871 1.704 -21.113 1.00 82.31 221 ARG A O 1
ATOM 1808 N N . LYS A 1 222 ? 15.642 -0.041 -19.940 1.00 85.75 222 LYS A N 1
ATOM 1809 C CA . LYS A 1 222 ? 14.331 -0.483 -19.478 1.00 85.75 222 LYS A CA 1
ATOM 1810 C C . LYS A 1 222 ? 13.824 0.393 -18.339 1.00 85.75 222 LYS A C 1
ATOM 1812 O O . LYS A 1 222 ? 12.630 0.668 -18.307 1.00 85.75 222 LYS A O 1
ATOM 1817 N N . GLN A 1 223 ? 14.700 0.881 -17.460 1.00 82.81 223 GLN A N 1
ATOM 1818 C CA . GLN A 1 223 ? 14.328 1.868 -16.442 1.00 82.81 223 GLN A CA 1
ATOM 1819 C C . GLN A 1 223 ? 13.758 3.144 -17.089 1.00 82.81 223 GLN A C 1
ATOM 1821 O O . GLN A 1 223 ? 12.684 3.587 -16.686 1.00 82.81 223 GLN A O 1
ATOM 1826 N N . ASP A 1 224 ? 14.403 3.673 -18.141 1.00 82.38 224 ASP A N 1
ATOM 1827 C CA . ASP A 1 224 ? 13.897 4.820 -18.915 1.00 82.38 224 ASP A CA 1
ATOM 1828 C C . ASP A 1 224 ? 12.477 4.571 -19.446 1.00 82.38 224 ASP A C 1
ATOM 1830 O O . ASP A 1 224 ? 11.563 5.367 -19.217 1.00 82.38 224 ASP A O 1
ATOM 1834 N N . ALA A 1 225 ? 12.274 3.425 -20.101 1.00 87.06 225 ALA A N 1
ATOM 1835 C CA . ALA A 1 225 ? 10.977 3.056 -20.658 1.00 87.06 225 ALA A CA 1
ATOM 1836 C C . ALA A 1 225 ? 9.891 2.908 -19.575 1.00 87.06 225 ALA A C 1
ATOM 1838 O O . ALA A 1 225 ? 8.756 3.345 -19.773 1.00 87.06 225 ALA A O 1
ATOM 1839 N N . LEU A 1 226 ? 10.222 2.317 -18.421 1.00 87.62 226 LEU A N 1
ATOM 1840 C CA . LEU A 1 226 ? 9.291 2.165 -17.298 1.00 87.62 226 LEU A CA 1
ATOM 1841 C C . LEU A 1 226 ? 8.948 3.508 -16.645 1.00 87.62 226 LEU A C 1
ATOM 1843 O O . LEU A 1 226 ? 7.806 3.703 -16.219 1.00 87.62 226 LEU A O 1
ATOM 1847 N N . TRP A 1 227 ? 9.892 4.445 -16.598 1.00 84.31 227 TRP A N 1
ATOM 1848 C CA . TRP A 1 227 ? 9.667 5.796 -16.089 1.00 84.31 227 TRP A CA 1
ATOM 1849 C C . TRP A 1 227 ? 8.706 6.583 -16.989 1.00 84.31 227 TRP A C 1
ATOM 1851 O O . TRP A 1 227 ? 7.701 7.118 -16.516 1.00 84.31 227 TRP A O 1
ATOM 1861 N N . GLU A 1 228 ? 8.935 6.571 -18.305 1.00 86.19 228 GLU A N 1
ATOM 1862 C CA . GLU A 1 228 ? 8.017 7.179 -19.278 1.00 86.19 228 GLU A CA 1
ATOM 1863 C C . GLU A 1 228 ? 6.630 6.533 -19.261 1.00 86.19 228 GLU A C 1
ATOM 1865 O O . GLU A 1 228 ? 5.609 7.227 -19.321 1.00 86.19 228 GLU A O 1
ATOM 1870 N N . LEU A 1 229 ? 6.585 5.202 -19.159 1.00 87.88 229 LEU A N 1
ATOM 1871 C CA . LEU A 1 229 ? 5.341 4.456 -19.029 1.00 87.88 229 LEU A CA 1
ATOM 1872 C C . LEU A 1 229 ? 4.584 4.875 -17.766 1.00 87.88 229 LEU A C 1
ATOM 1874 O O . LEU A 1 229 ? 3.375 5.087 -17.835 1.00 87.88 229 LEU A O 1
ATOM 1878 N N . SER A 1 230 ? 5.286 5.033 -16.640 1.00 88.31 230 SER A N 1
ATOM 1879 C CA . SER A 1 230 ? 4.693 5.437 -15.363 1.00 88.31 230 SER A CA 1
ATOM 1880 C C . SER A 1 230 ? 4.051 6.815 -15.456 1.00 88.31 230 SER A C 1
ATOM 1882 O O . SER A 1 230 ? 2.909 6.967 -15.034 1.00 88.31 230 SER A O 1
ATOM 1884 N N . PHE A 1 231 ? 4.712 7.800 -16.073 1.00 85.44 231 PHE A N 1
ATOM 1885 C CA . PHE A 1 231 ? 4.107 9.119 -16.289 1.00 85.44 231 PHE A CA 1
ATOM 1886 C C . PHE A 1 231 ? 2.836 9.044 -17.136 1.00 85.44 231 PHE A C 1
ATOM 1888 O O . PHE A 1 231 ? 1.774 9.487 -16.697 1.00 85.44 231 PHE A O 1
ATOM 1895 N N . LYS A 1 232 ? 2.923 8.420 -18.320 1.00 88.12 232 LYS A N 1
ATOM 1896 C CA . LYS A 1 232 ? 1.786 8.297 -19.248 1.00 88.12 232 LYS A CA 1
ATOM 1897 C C . LYS A 1 232 ? 0.612 7.548 -18.617 1.00 88.12 232 LYS A C 1
ATOM 1899 O O . LYS A 1 232 ? -0.547 7.878 -18.856 1.00 88.12 232 LYS A O 1
ATOM 1904 N N . ASN A 1 233 ? 0.897 6.511 -17.837 1.00 90.12 233 ASN A N 1
ATOM 1905 C CA . ASN A 1 233 ? -0.130 5.702 -17.198 1.00 90.12 233 ASN A CA 1
ATOM 1906 C C . ASN A 1 233 ? -0.732 6.380 -15.968 1.00 90.12 233 ASN A C 1
ATOM 1908 O O . ASN A 1 233 ? -1.939 6.272 -15.790 1.00 90.12 233 ASN A O 1
ATOM 1912 N N . THR A 1 234 ? 0.065 7.077 -15.157 1.00 90.12 234 THR A N 1
ATOM 1913 C CA . THR A 1 234 ? -0.415 7.790 -13.963 1.00 90.12 234 THR A CA 1
ATOM 1914 C C . THR A 1 234 ? -1.428 8.857 -14.363 1.00 90.12 234 THR A C 1
ATOM 1916 O O . THR A 1 234 ? -2.551 8.824 -13.876 1.00 90.12 234 THR A O 1
ATOM 1919 N N . GLU A 1 235 ? -1.094 9.728 -15.323 1.00 90.38 235 GLU A N 1
ATOM 1920 C CA . GLU A 1 235 ? -2.035 10.745 -15.824 1.00 90.38 235 GLU A CA 1
ATOM 1921 C C . GLU A 1 235 ? -3.315 10.121 -16.382 1.00 90.38 235 GLU A C 1
ATOM 1923 O O . GLU A 1 235 ? -4.419 10.607 -16.154 1.00 90.38 235 GLU A O 1
ATOM 1928 N N . ARG A 1 236 ? -3.184 8.992 -17.081 1.00 89.56 236 ARG A N 1
ATOM 1929 C CA . ARG A 1 236 ? -4.319 8.271 -17.654 1.00 89.56 236 ARG A CA 1
ATOM 1930 C C . ARG A 1 236 ? -5.225 7.640 -16.595 1.00 89.56 236 ARG A C 1
ATOM 1932 O O . ARG A 1 236 ? -6.439 7.668 -16.766 1.00 89.56 236 ARG A O 1
ATOM 1939 N N . VAL A 1 237 ? -4.656 7.039 -15.550 1.00 89.25 237 VAL A N 1
ATOM 1940 C CA . VAL A 1 237 ? -5.408 6.425 -14.440 1.00 89.25 237 VAL A CA 1
ATOM 1941 C C . VAL A 1 237 ? -6.043 7.496 -13.554 1.00 89.25 237 VAL A C 1
ATOM 1943 O O . VAL A 1 237 ? -7.147 7.291 -13.077 1.00 89.25 237 VAL A O 1
ATOM 1946 N N . LEU A 1 238 ? -5.394 8.647 -13.368 1.00 90.06 238 LEU A N 1
ATOM 1947 C CA . LEU A 1 238 ? -5.975 9.779 -12.639 1.00 90.06 238 LEU A CA 1
ATOM 1948 C C . LEU A 1 238 ? -7.036 10.525 -13.462 1.00 90.06 238 LEU A C 1
ATOM 1950 O O . LEU A 1 238 ? -7.993 11.053 -12.911 1.00 90.06 238 LEU A O 1
ATOM 1954 N N . GLY A 1 239 ? -6.854 10.601 -14.782 1.00 89.56 239 GLY A N 1
ATOM 1955 C CA . GLY A 1 239 ? -7.629 11.475 -15.669 1.00 89.56 239 GLY A CA 1
ATOM 1956 C C . GLY A 1 239 ? -7.251 12.948 -15.618 1.00 89.56 239 GLY A C 1
ATOM 1957 O O . GLY A 1 239 ? -7.873 13.771 -16.284 1.00 89.56 239 GLY A O 1
ATOM 1958 N N . HIS A 1 240 ? -6.199 13.275 -14.876 1.00 89.75 240 HIS A N 1
ATOM 1959 C CA . HIS A 1 240 ? -5.605 14.598 -14.782 1.00 89.75 240 HIS A CA 1
ATOM 1960 C C . HIS A 1 240 ? -4.107 14.471 -14.471 1.00 89.75 240 HIS A C 1
ATOM 1962 O O . HIS A 1 240 ? -3.588 13.376 -14.242 1.00 89.75 240 HIS A O 1
ATOM 1968 N N . LYS A 1 241 ? -3.393 15.600 -14.459 1.00 89.62 241 LYS A N 1
ATOM 1969 C CA . LYS A 1 241 ? -1.986 15.635 -14.035 1.00 89.62 241 LYS A CA 1
ATOM 1970 C C . LYS A 1 241 ? -1.854 15.304 -12.543 1.00 89.62 241 LYS A C 1
ATOM 1972 O O . LYS A 1 241 ? -2.722 15.740 -11.788 1.00 89.62 241 LYS A O 1
ATOM 1977 N N . PRO A 1 242 ? -0.789 14.609 -12.099 1.00 87.50 242 PRO A N 1
ATOM 1978 C CA . PRO A 1 242 ? -0.582 14.323 -10.685 1.00 87.50 242 PRO A CA 1
ATOM 1979 C C . PRO A 1 242 ? -0.589 15.593 -9.830 1.00 87.50 242 PRO A C 1
ATOM 1981 O O . PRO A 1 242 ? -0.106 16.647 -10.245 1.00 87.50 242 PRO A O 1
ATOM 1984 N N . ASP A 1 243 ? -1.125 15.460 -8.629 1.00 89.50 243 ASP A N 1
ATOM 1985 C CA . ASP A 1 243 ? -1.362 16.511 -7.646 1.00 89.50 243 ASP A CA 1
ATOM 1986 C C . ASP A 1 243 ? -0.886 16.053 -6.256 1.00 89.50 243 ASP A C 1
ATOM 1988 O O . ASP A 1 243 ? -0.277 14.994 -6.118 1.00 89.50 243 ASP A O 1
ATOM 1992 N N . ASN A 1 244 ? -1.159 16.825 -5.201 1.00 86.44 244 ASN A N 1
ATOM 1993 C CA . ASN A 1 244 ? -0.712 16.461 -3.852 1.00 86.44 244 ASN A CA 1
ATOM 1994 C C . ASN A 1 244 ? -1.369 15.180 -3.312 1.00 86.44 244 ASN A C 1
ATOM 1996 O O . ASN A 1 244 ? -0.713 14.454 -2.572 1.00 86.44 244 ASN A O 1
ATOM 2000 N N . LEU A 1 245 ? -2.619 14.877 -3.679 1.00 90.25 245 LEU A N 1
ATOM 2001 C CA . LEU A 1 245 ? -3.299 13.656 -3.233 1.00 90.25 245 LEU A CA 1
ATOM 2002 C C . LEU A 1 245 ? -2.644 12.402 -3.826 1.00 90.25 245 LEU A C 1
ATOM 2004 O O . LEU A 1 245 ? -2.495 11.390 -3.145 1.00 90.25 245 LEU A O 1
ATOM 2008 N N . SER A 1 246 ? -2.231 12.479 -5.091 1.00 86.31 246 SER A N 1
ATOM 2009 C CA . SER A 1 246 ? -1.531 11.401 -5.802 1.00 86.31 246 SER A CA 1
ATOM 2010 C C . SER A 1 246 ? -0.006 11.426 -5.635 1.00 86.31 246 SER A C 1
ATOM 2012 O O . SER A 1 246 ? 0.674 10.471 -6.026 1.00 86.31 246 SER A O 1
ATOM 2014 N N . ALA A 1 247 ? 0.546 12.480 -5.029 1.00 84.81 247 ALA A N 1
ATOM 2015 C CA . ALA A 1 247 ? 1.971 12.618 -4.780 1.00 84.81 247 ALA A CA 1
ATOM 2016 C C . ALA A 1 247 ? 2.439 11.631 -3.717 1.00 84.81 247 ALA A C 1
ATOM 2018 O O . ALA A 1 247 ? 1.922 11.571 -2.611 1.00 84.81 247 ALA A O 1
ATOM 2019 N N . ALA A 1 248 ? 3.521 10.921 -4.003 1.00 78.06 248 ALA A N 1
ATOM 2020 C CA . ALA A 1 248 ? 3.981 9.868 -3.116 1.00 78.06 248 ALA A CA 1
ATOM 2021 C C . ALA A 1 248 ? 4.570 10.321 -1.775 1.00 78.06 248 ALA A C 1
ATOM 2023 O O . ALA A 1 248 ? 4.749 9.489 -0.890 1.00 78.06 248 ALA A O 1
ATOM 2024 N N . LYS A 1 249 ? 4.845 11.621 -1.607 1.00 81.69 249 LYS A N 1
ATOM 2025 C CA . LYS A 1 249 ? 5.186 12.198 -0.299 1.00 81.69 249 LYS A CA 1
ATOM 2026 C C . LYS A 1 249 ? 4.051 11.999 0.704 1.00 81.69 249 LYS A C 1
ATOM 2028 O O . LYS A 1 249 ? 4.333 11.757 1.878 1.00 81.69 249 LYS A O 1
ATOM 2033 N N . TYR A 1 250 ? 2.814 12.078 0.218 1.00 82.81 250 TYR A N 1
ATOM 2034 C CA . TYR A 1 250 ? 1.585 11.900 0.971 1.00 82.81 250 TYR A CA 1
ATOM 2035 C C . TYR A 1 250 ? 1.048 10.499 0.742 1.00 82.81 250 TYR A C 1
ATOM 2037 O O . TYR A 1 250 ? 0.855 10.053 -0.388 1.00 82.81 250 TYR A O 1
ATOM 2045 N N . THR A 1 251 ? 0.882 9.769 1.832 1.00 84.62 251 THR A N 1
ATOM 2046 C CA . THR A 1 251 ? 0.805 8.316 1.750 1.00 84.62 251 THR A CA 1
ATOM 2047 C C . THR A 1 251 ? -0.483 7.763 2.307 1.00 84.62 251 THR A C 1
ATOM 2049 O O . THR A 1 251 ? -0.906 6.711 1.844 1.00 84.62 251 THR A O 1
ATOM 2052 N N . CYS A 1 252 ? -1.123 8.480 3.232 1.00 93.00 252 CYS A N 1
ATOM 2053 C CA . CYS A 1 252 ? -2.389 8.078 3.837 1.00 93.00 252 CYS A CA 1
ATOM 2054 C C . CYS A 1 252 ? -3.386 9.249 3.785 1.00 93.00 252 CYS A C 1
ATOM 2056 O O . CYS A 1 252 ? -3.286 10.169 4.603 1.00 93.00 252 CYS A O 1
ATOM 2058 N N . PRO A 1 253 ? -4.328 9.253 2.827 1.00 95.00 253 PRO A N 1
ATOM 2059 C CA . PRO A 1 253 ? -5.503 10.117 2.871 1.00 95.00 253 PRO A CA 1
ATOM 2060 C C . PRO A 1 253 ? -6.450 9.653 3.985 1.00 95.00 253 PRO A C 1
ATOM 2062 O O . PRO A 1 253 ? -6.881 8.505 3.983 1.00 95.00 253 PRO A O 1
ATOM 2065 N N . ILE A 1 254 ? -6.768 10.531 4.937 1.00 96.50 254 ILE A N 1
ATOM 2066 C CA . ILE A 1 254 ? -7.656 10.245 6.073 1.00 96.50 254 ILE A CA 1
ATOM 2067 C C . ILE A 1 254 ? -8.760 11.308 6.131 1.00 96.50 254 ILE A C 1
ATOM 2069 O O . ILE A 1 254 ? -8.452 12.508 6.127 1.00 96.50 254 ILE A O 1
ATOM 2073 N N . PRO A 1 255 ? -10.047 10.923 6.232 1.00 97.06 255 PRO A N 1
ATOM 2074 C CA . PRO A 1 255 ? -11.126 11.883 6.429 1.00 97.06 255 PRO A CA 1
ATOM 2075 C C . PRO A 1 255 ? -10.899 12.745 7.679 1.00 97.06 255 PRO A C 1
ATOM 2077 O O . PRO A 1 255 ? -10.622 12.242 8.770 1.00 97.06 255 PRO A O 1
ATOM 2080 N N . LYS A 1 256 ? -11.060 14.064 7.551 1.00 96.50 256 LYS A N 1
ATOM 2081 C CA . LYS A 1 256 ? -10.716 15.058 8.581 1.00 96.50 256 LYS A CA 1
ATOM 2082 C C . LYS A 1 256 ? -11.436 14.821 9.908 1.00 96.50 256 LYS A C 1
ATOM 2084 O O . LYS A 1 256 ? -10.855 15.065 10.963 1.00 96.50 256 LYS A O 1
ATOM 2089 N N . LYS A 1 257 ? -12.683 14.339 9.868 1.00 96.38 257 LYS A N 1
ATOM 2090 C CA . LYS A 1 257 ? -13.453 13.974 11.072 1.00 96.38 257 LYS A CA 1
ATOM 2091 C C . LYS A 1 257 ? -12.783 12.828 11.838 1.00 96.38 257 LYS A C 1
ATOM 2093 O O . LYS A 1 257 ? -12.588 12.947 13.040 1.00 96.38 257 LYS A O 1
ATOM 2098 N N . ILE A 1 258 ? -12.371 11.775 11.132 1.00 97.31 258 ILE A N 1
ATOM 2099 C CA . ILE A 1 258 ? -11.668 10.623 11.713 1.00 97.31 258 ILE A CA 1
ATOM 2100 C C . ILE A 1 258 ? -10.307 11.065 12.255 1.00 97.31 258 ILE A C 1
ATOM 2102 O O . ILE A 1 258 ? -9.980 10.772 13.401 1.00 97.31 258 ILE A O 1
ATOM 2106 N N . TYR A 1 259 ? -9.558 11.854 11.476 1.00 96.56 259 TYR A N 1
ATOM 2107 C CA . TYR A 1 259 ? -8.261 12.377 11.903 1.00 96.56 259 TYR A CA 1
ATOM 2108 C C . TYR A 1 259 ? -8.352 13.172 13.213 1.00 96.56 259 TYR A C 1
ATOM 2110 O O . TYR A 1 259 ? -7.556 12.959 14.123 1.00 96.56 259 TYR A O 1
ATOM 2118 N N . LYS A 1 260 ? -9.330 14.081 13.331 1.00 95.25 260 LYS A N 1
ATOM 2119 C CA . LYS A 1 260 ? -9.529 14.874 14.554 1.00 95.25 260 LYS A CA 1
ATOM 2120 C C . LYS A 1 260 ? -9.827 13.999 15.771 1.00 95.25 260 LYS A C 1
ATOM 2122 O O . LYS A 1 260 ? -9.296 14.286 16.834 1.00 95.25 260 LYS A O 1
ATOM 2127 N N . ASN A 1 261 ? -10.638 12.959 15.600 1.00 95.25 261 ASN A N 1
ATOM 2128 C CA . ASN A 1 261 ? -11.040 12.084 16.697 1.00 95.25 261 ASN A CA 1
ATOM 2129 C C . ASN A 1 261 ? -9.904 11.164 17.162 1.00 95.25 261 ASN A C 1
ATOM 2131 O O . ASN A 1 261 ? -9.757 10.960 18.359 1.00 95.25 261 ASN A O 1
ATOM 2135 N N . LEU A 1 262 ? -9.121 10.611 16.230 1.00 94.12 262 LEU A N 1
ATOM 2136 C CA . LEU A 1 262 ? -8.102 9.606 16.551 1.00 94.12 262 LEU A CA 1
ATOM 2137 C C . LEU A 1 262 ? -6.715 10.205 16.821 1.00 94.12 262 LEU A C 1
ATOM 2139 O O . LEU A 1 262 ? -6.015 9.732 17.701 1.00 94.12 262 LEU A O 1
ATOM 2143 N N . PHE A 1 263 ? -6.305 11.254 16.101 1.00 92.00 263 PHE A N 1
ATOM 2144 C CA . PHE A 1 263 ? -4.923 11.770 16.155 1.00 92.00 263 PHE A CA 1
ATOM 2145 C C . PHE A 1 263 ? -4.777 13.098 16.909 1.00 92.00 263 PHE A C 1
ATOM 2147 O O . PHE A 1 263 ? -3.657 13.559 17.125 1.00 92.00 263 PHE A O 1
ATOM 2154 N N . LYS A 1 264 ? -5.887 13.765 17.244 1.00 82.94 264 LYS A N 1
ATOM 2155 C CA . LYS A 1 264 ? -5.901 15.049 17.973 1.00 82.94 264 LYS A CA 1
ATOM 2156 C C . LYS A 1 264 ? -6.788 15.037 19.225 1.00 82.94 264 LYS A C 1
ATOM 2158 O O . LYS A 1 264 ? -6.917 16.092 19.846 1.00 82.94 264 LYS A O 1
ATOM 2163 N N . GLY A 1 265 ? -7.424 13.902 19.516 1.00 54.22 265 GLY A N 1
ATOM 2164 C CA . GLY A 1 265 ? -8.250 13.686 20.705 1.00 54.22 265 GLY A CA 1
ATOM 2165 C C . GLY A 1 265 ? -7.418 13.528 21.964 1.00 54.22 265 GLY A C 1
ATOM 2166 O O . GLY A 1 265 ? -6.264 13.061 21.845 1.00 54.22 265 GLY A O 1
#

Solvent-accessible surface area (backbone atoms only — not comparable to full-atom values): 14499 Å² total; per-residue (Å²): 132,81,83,75,78,75,77,54,52,82,39,80,44,73,94,42,69,39,58,50,50,65,37,50,42,50,45,52,14,64,70,71,73,45,60,60,78,53,40,66,75,33,62,70,50,43,49,50,51,51,34,49,44,31,45,72,40,58,40,15,41,31,59,53,18,56,39,41,72,46,31,72,85,55,15,45,45,78,43,77,48,72,80,92,60,75,44,64,68,53,48,40,53,52,48,52,57,51,49,54,45,51,69,38,90,70,41,36,32,41,36,40,35,25,67,80,43,87,47,72,65,56,48,49,50,50,54,48,35,42,40,75,54,46,80,33,39,74,79,46,78,42,80,79,51,97,56,33,30,32,30,19,42,32,35,60,65,69,84,73,78,37,30,16,36,32,41,48,32,19,75,47,86,83,42,42,50,50,32,40,32,73,49,20,29,43,34,38,36,34,52,80,71,57,77,91,48,52,63,90,81,64,89,66,82,73,53,23,39,66,93,68,48,72,54,64,82,43,60,67,75,55,50,55,53,29,51,56,44,19,54,60,31,36,30,40,49,59,59,44,78,86,47,73,78,65,29,72,75,35,22,43,74,38,50,38,71,59,44,46,60,74,78,67,99

Mean predicted aligned error: 5.55 Å